Protein AF-A0AAD7ZA66-F1 (afdb_monomer_lite)

Organism: Diploptera punctata (NCBI:txid6984)

Radius of gyration: 29.59 Å; chains: 1; bounding box: 81×44×82 Å

Secondary structure (DSSP, 8-state):
--EEESS-TTTEE-----STHHHHS-----B-SS-S-EEEEEEEEE-BTBSEEEEEEEEES---SEEEEEEEETTSS-EEEEEEEE-TT---SEEEEEE----GGGTT-EEEEEEEEE-TT--EEEEEEEEE-------THHHHHHHHHHHHHHHHHHHHHHHHHHHHHH-PPP-----------PPPPPP-----SS--------SS-HHHHHHHHHHH-SEEEEEE----SS----SSTTHHHHHHHHHHHHHHTT-S-SEEEEEE-TT--GGGS-GGGTTSEEEEPPS--

pLDDT: mean 77.2, std 17.28, range [33.34, 96.5]

Sequence (293 aa):
FLANTNATSADCMILAYRGLECTSKKFVPGFSSHSLGNMRLKTFPYQKLGVHSVFNISMRDIKWTVFRFRFVMLGGNLSFCREYQLSAAYHIDEIFYDCLSTPSDYETSSFTFEYQAENDDHNTQTRKFILKVVLTYYDDTYTKTLLIGVVGCVVLIPLFMIIVFIWKRQCKPPSRMIQGRPLEENKKPPTVLAYLPTILLLSELSSDDPWTWCNNAFARADFVMVISSPPKCCNEEGIFRNMDLVALRFLKEKFSSGSSKPYFFSVLLPYCTKDDIPDEARNLRTFTTDERF

Structure (mmCIF, N/CA/C/O backbone):
data_AF-A0AAD7ZA66-F1
#
_entry.id   AF-A0AAD7ZA66-F1
#
loop_
_atom_site.group_PDB
_atom_site.id
_atom_site.type_symbol
_atom_site.label_atom_id
_atom_site.label_alt_id
_atom_site.label_comp_id
_atom_site.label_asym_id
_atom_site.label_entity_id
_atom_site.label_seq_id
_atom_site.pdbx_PDB_ins_code
_atom_site.Cartn_x
_atom_site.Cartn_y
_atom_site.Cartn_z
_atom_site.occupancy
_atom_site.B_iso_or_equiv
_atom_site.auth_seq_id
_atom_site.auth_comp_id
_atom_site.auth_asym_id
_atom_site.auth_atom_id
_atom_site.pdbx_PDB_model_num
ATOM 1 N N . PHE A 1 1 ? 19.147 -5.414 4.822 1.00 54.03 1 PHE A N 1
ATOM 2 C CA . PHE A 1 1 ? 18.035 -5.903 3.983 1.00 54.03 1 PHE A CA 1
ATOM 3 C C . PHE A 1 1 ? 18.139 -7.411 3.780 1.00 54.03 1 PHE A C 1
ATOM 5 O O . PHE A 1 1 ? 18.886 -7.854 2.911 1.00 54.03 1 PHE A O 1
ATOM 12 N N . LEU A 1 2 ? 17.437 -8.193 4.608 1.00 55.19 2 LEU A N 1
ATOM 13 C CA . LEU A 1 2 ? 17.140 -9.598 4.304 1.00 55.19 2 LEU A CA 1
ATOM 14 C C . LEU A 1 2 ? 16.050 -9.619 3.229 1.00 55.19 2 LEU A C 1
ATOM 16 O O . LEU A 1 2 ? 15.130 -8.803 3.287 1.00 55.19 2 LEU A O 1
ATOM 20 N N . ALA A 1 3 ? 16.189 -10.501 2.247 1.00 65.12 3 ALA A N 1
ATOM 21 C CA . ALA A 1 3 ? 15.267 -10.595 1.130 1.00 65.12 3 ALA A CA 1
ATOM 22 C C . ALA A 1 3 ? 14.866 -12.040 0.886 1.00 65.12 3 ALA A C 1
ATOM 24 O O . ALA A 1 3 ? 15.739 -12.903 0.822 1.00 65.12 3 ALA A O 1
ATOM 25 N N . ASN A 1 4 ? 13.567 -12.259 0.704 1.00 71.19 4 ASN A N 1
ATOM 26 C CA . ASN A 1 4 ? 13.027 -13.529 0.245 1.00 71.19 4 ASN A CA 1
ATOM 27 C C . ASN A 1 4 ? 12.435 -13.347 -1.150 1.00 71.19 4 ASN A C 1
ATOM 29 O O . ASN A 1 4 ? 11.764 -12.350 -1.429 1.00 71.19 4 ASN A O 1
ATOM 33 N N . THR A 1 5 ? 12.694 -14.325 -2.006 1.00 70.69 5 THR A N 1
ATOM 34 C CA . THR A 1 5 ? 12.178 -14.406 -3.371 1.00 70.69 5 THR A CA 1
ATOM 35 C C . THR A 1 5 ? 11.672 -15.811 -3.628 1.00 70.69 5 THR A C 1
ATOM 37 O O . THR A 1 5 ? 12.315 -16.776 -3.223 1.00 70.69 5 THR A O 1
ATOM 40 N N . ASN A 1 6 ? 10.558 -15.936 -4.342 1.00 75.81 6 ASN A N 1
ATOM 41 C CA . ASN A 1 6 ? 9.962 -17.234 -4.690 1.00 75.81 6 ASN A CA 1
ATOM 42 C C . ASN A 1 6 ? 10.548 -17.886 -5.946 1.00 75.81 6 ASN A C 1
ATOM 44 O O . ASN A 1 6 ? 9.917 -18.736 -6.560 1.00 75.81 6 ASN A O 1
ATOM 48 N N . ALA A 1 7 ? 11.727 -17.447 -6.364 1.00 66.19 7 ALA A N 1
ATOM 49 C CA . ALA A 1 7 ? 12.440 -18.033 -7.483 1.00 66.19 7 ALA A CA 1
ATOM 50 C C . ALA A 1 7 ? 13.721 -18.670 -6.952 1.00 66.19 7 ALA A C 1
ATOM 52 O O . ALA A 1 7 ? 14.413 -18.074 -6.117 1.00 66.19 7 ALA A O 1
ATOM 53 N N . THR A 1 8 ? 14.025 -19.884 -7.411 1.00 64.06 8 THR A N 1
ATOM 54 C CA . THR A 1 8 ? 15.302 -20.519 -7.089 1.00 64.06 8 THR A CA 1
ATOM 55 C C . THR A 1 8 ? 16.428 -19.811 -7.843 1.00 64.06 8 THR A C 1
ATOM 57 O O . THR A 1 8 ? 16.201 -19.194 -8.886 1.00 64.06 8 THR A O 1
ATOM 60 N N . SER A 1 9 ? 17.665 -19.920 -7.354 1.00 63.94 9 SER A N 1
ATOM 61 C CA . SER A 1 9 ? 18.831 -19.350 -8.043 1.00 63.94 9 SER A CA 1
ATOM 62 C C . SER A 1 9 ? 19.077 -19.947 -9.435 1.00 63.94 9 SER A C 1
ATOM 64 O O . SER A 1 9 ? 19.821 -19.358 -10.211 1.00 63.94 9 SER A O 1
ATOM 66 N N . ALA A 1 10 ? 18.500 -21.119 -9.730 1.00 60.94 10 ALA A N 1
ATOM 67 C CA . ALA A 1 10 ? 18.594 -21.771 -11.034 1.00 60.94 10 ALA A CA 1
ATOM 68 C C . ALA A 1 10 ? 17.605 -21.183 -12.056 1.00 60.94 10 ALA A C 1
ATOM 70 O O . ALA A 1 10 ? 17.921 -21.132 -13.241 1.00 60.94 10 ALA A O 1
ATOM 71 N N . ASP A 1 11 ? 16.446 -20.706 -11.593 1.00 58.31 11 ASP A N 1
ATOM 72 C CA . ASP A 1 11 ? 15.361 -20.196 -12.444 1.00 58.31 11 ASP A CA 1
ATOM 73 C C . ASP A 1 11 ? 15.447 -18.676 -12.645 1.00 58.31 11 ASP A C 1
ATOM 75 O O . ASP A 1 11 ? 15.102 -18.137 -13.696 1.00 58.31 11 ASP A O 1
ATOM 79 N N . CYS A 1 12 ? 15.934 -17.968 -11.625 1.00 58.00 12 CYS A N 1
ATOM 80 C CA . CYS A 1 12 ? 16.144 -16.530 -11.641 1.00 58.00 12 CYS A CA 1
ATOM 81 C C . CYS A 1 12 ? 17.493 -16.230 -10.997 1.00 58.00 12 CYS A C 1
ATOM 83 O O . CYS A 1 12 ? 17.684 -16.412 -9.788 1.00 58.00 12 CYS A O 1
ATOM 85 N N . MET A 1 13 ? 18.443 -15.740 -11.795 1.00 60.62 13 MET A N 1
ATOM 86 C CA . MET A 1 13 ? 19.691 -15.252 -11.234 1.00 60.62 13 MET A CA 1
ATOM 87 C C . MET A 1 13 ? 19.432 -13.887 -10.611 1.00 60.62 13 MET A C 1
ATOM 89 O O . MET A 1 13 ? 19.454 -12.841 -11.264 1.00 60.62 13 MET A O 1
ATOM 93 N N . ILE A 1 14 ? 19.204 -13.905 -9.300 1.00 63.25 14 ILE A N 1
ATOM 94 C CA . ILE A 1 14 ? 19.293 -12.705 -8.479 1.00 63.25 14 ILE A CA 1
ATOM 95 C C . ILE A 1 14 ? 20.766 -12.348 -8.400 1.00 63.25 14 ILE A C 1
ATOM 97 O O . ILE A 1 14 ? 21.488 -12.747 -7.482 1.00 63.25 14 ILE A O 1
ATOM 101 N N . LEU A 1 15 ? 21.224 -11.586 -9.383 1.00 64.62 15 LEU A N 1
ATOM 102 C CA . LEU A 1 15 ? 22.512 -10.941 -9.297 1.00 64.62 15 LEU A CA 1
ATOM 103 C C . LEU A 1 15 ? 22.366 -9.846 -8.246 1.00 64.62 15 LEU A C 1
ATOM 105 O O . LEU A 1 15 ? 21.924 -8.729 -8.514 1.00 64.62 15 LEU A O 1
ATOM 109 N N . ALA A 1 16 ? 22.716 -10.181 -7.003 1.00 55.34 16 ALA A N 1
ATOM 110 C CA . ALA A 1 16 ? 22.931 -9.187 -5.970 1.00 55.34 16 ALA A CA 1
ATOM 111 C C . ALA A 1 16 ? 24.100 -8.311 -6.431 1.00 55.34 16 ALA A C 1
ATOM 113 O O . ALA A 1 16 ? 25.260 -8.598 -6.137 1.00 55.34 16 ALA A O 1
ATOM 114 N N . TYR A 1 17 ? 23.783 -7.271 -7.200 1.00 60.19 17 TYR A N 1
ATOM 115 C CA . TYR A 1 17 ? 24.755 -6.340 -7.738 1.00 60.19 17 TYR A CA 1
ATOM 116 C C . TYR A 1 17 ? 25.447 -5.676 -6.547 1.00 60.19 17 TYR A C 1
ATOM 118 O O . TYR A 1 17 ? 24.879 -4.816 -5.877 1.00 60.19 17 TYR A O 1
ATOM 126 N N . ARG A 1 18 ? 26.658 -6.138 -6.214 1.00 55.09 18 ARG A N 1
ATOM 127 C CA . ARG A 1 18 ? 27.495 -5.537 -5.162 1.00 55.09 18 ARG A CA 1
ATOM 128 C C . ARG A 1 18 ? 28.176 -4.248 -5.638 1.00 55.09 18 ARG A C 1
ATOM 130 O O . ARG A 1 18 ? 28.898 -3.631 -4.864 1.00 55.09 18 ARG A O 1
ATOM 137 N N . GLY A 1 19 ? 27.961 -3.843 -6.890 1.00 56.53 19 GLY A N 1
ATOM 138 C CA . GLY A 1 19 ? 28.572 -2.660 -7.484 1.00 56.53 19 GLY A CA 1
ATOM 139 C C . GLY A 1 19 ? 27.787 -1.368 -7.238 1.00 56.53 19 GLY A C 1
ATOM 140 O O . GLY A 1 19 ? 26.561 -1.334 -7.341 1.00 56.53 19 GLY A O 1
ATOM 141 N N . LEU A 1 20 ? 28.528 -0.279 -7.016 1.00 66.50 20 LEU A N 1
ATOM 142 C CA . LEU A 1 20 ? 28.072 1.124 -6.994 1.00 66.50 20 LEU A CA 1
ATOM 143 C C . LEU A 1 20 ? 27.351 1.571 -8.284 1.00 66.50 20 LEU A C 1
ATOM 145 O O . LEU A 1 20 ? 26.795 2.667 -8.353 1.00 66.50 20 LEU A O 1
ATOM 149 N N . GLU A 1 21 ? 27.365 0.751 -9.330 1.00 77.81 21 GLU A N 1
ATOM 150 C CA . GLU A 1 21 ? 26.815 1.100 -10.638 1.00 77.81 21 GLU A CA 1
ATOM 151 C C . GLU A 1 21 ? 25.286 1.158 -10.622 1.00 77.81 21 GLU A C 1
ATOM 153 O O . GLU A 1 21 ? 24.713 2.066 -11.208 1.00 77.81 21 GLU A O 1
ATOM 158 N N . CYS A 1 22 ? 24.600 0.269 -9.895 1.00 77.94 22 CYS A N 1
ATOM 159 C CA . CYS A 1 22 ? 23.131 0.270 -9.842 1.00 77.94 22 CYS A CA 1
ATOM 160 C C . CYS A 1 22 ? 22.594 1.553 -9.174 1.00 77.94 22 CYS A C 1
ATOM 162 O O . CYS A 1 22 ? 21.628 2.163 -9.636 1.00 77.94 22 CYS A O 1
ATOM 164 N N . THR A 1 23 ? 23.255 2.012 -8.108 1.00 80.00 23 THR A N 1
ATOM 165 C CA . THR A 1 23 ? 22.887 3.248 -7.404 1.00 80.00 23 THR A CA 1
ATOM 166 C C . THR A 1 23 ? 23.254 4.504 -8.193 1.00 80.00 23 THR A C 1
ATOM 168 O O . THR A 1 23 ? 22.487 5.464 -8.163 1.00 80.00 23 THR A O 1
ATOM 171 N N . SER A 1 24 ? 24.369 4.504 -8.933 1.00 85.75 24 SER A N 1
ATOM 172 C CA . SER A 1 24 ? 24.825 5.668 -9.712 1.00 85.75 24 SER A CA 1
ATOM 173 C C . SER A 1 24 ? 24.214 5.776 -11.115 1.00 85.75 24 SER A C 1
ATOM 175 O O . SER A 1 24 ? 24.111 6.882 -11.654 1.00 85.75 24 SER A O 1
ATOM 177 N N . LYS A 1 25 ? 23.762 4.667 -11.714 1.00 89.12 25 LYS A N 1
ATOM 178 C CA . LYS A 1 25 ? 23.158 4.658 -13.051 1.00 89.12 25 LYS A CA 1
ATOM 179 C C . LYS A 1 25 ? 21.860 5.465 -13.052 1.00 89.12 25 LYS A C 1
ATOM 181 O O . LYS A 1 25 ? 20.986 5.307 -12.196 1.00 89.12 25 LYS A O 1
ATOM 186 N N . LYS A 1 26 ? 21.719 6.358 -14.031 1.00 92.12 26 LYS A N 1
ATOM 187 C CA . LYS A 1 26 ? 20.457 7.063 -14.278 1.00 92.12 26 LYS A CA 1
ATOM 188 C C . LYS A 1 26 ? 19.532 6.125 -15.041 1.00 92.12 26 LYS A C 1
ATOM 190 O O . LYS A 1 26 ? 19.918 5.616 -16.091 1.00 92.12 26 LYS A O 1
ATOM 195 N N . PHE A 1 27 ? 18.329 5.894 -14.521 1.00 92.69 27 PHE A N 1
ATOM 196 C CA . PHE A 1 27 ? 17.315 5.177 -15.283 1.00 92.69 27 PHE A CA 1
ATOM 197 C C . PHE A 1 27 ? 16.812 6.139 -16.351 1.00 92.69 27 PHE A C 1
ATOM 199 O O . PHE A 1 27 ? 16.234 7.186 -16.059 1.00 92.69 27 PHE A O 1
ATOM 206 N N . VAL A 1 28 ? 17.140 5.827 -17.599 1.00 91.56 28 VAL A N 1
ATOM 207 C CA . VAL A 1 28 ? 16.713 6.635 -18.736 1.00 91.56 28 VAL A CA 1
ATOM 208 C C . VAL A 1 28 ? 15.211 6.396 -18.926 1.00 91.56 28 VAL A C 1
ATOM 210 O O . VAL A 1 28 ? 14.773 5.243 -18.827 1.00 91.56 28 VAL A O 1
ATOM 213 N N . PRO A 1 29 ? 14.397 7.442 -19.152 1.00 88.31 29 PRO A N 1
ATOM 214 C CA . PRO A 1 29 ? 12.997 7.271 -19.511 1.00 88.31 29 PRO A CA 1
ATOM 215 C C . PRO A 1 29 ? 12.907 6.452 -20.801 1.00 88.31 29 PRO A C 1
ATOM 217 O O . PRO A 1 29 ? 13.293 6.919 -21.870 1.00 88.31 29 PRO A O 1
ATOM 220 N N . GLY A 1 30 ? 12.453 5.209 -20.676 1.00 81.69 30 GLY A N 1
ATOM 221 C CA . GLY A 1 30 ? 12.173 4.342 -21.810 1.00 81.69 30 GLY A CA 1
ATOM 222 C C . GLY A 1 30 ? 10.749 4.556 -22.305 1.00 81.69 30 GLY A C 1
ATOM 223 O O . GLY A 1 30 ? 9.822 4.646 -21.496 1.00 81.69 30 GLY A O 1
ATOM 224 N N . PHE A 1 31 ? 10.573 4.631 -23.623 1.00 78.19 31 PHE A N 1
ATOM 225 C CA . PHE A 1 31 ? 9.269 4.750 -24.274 1.00 78.19 31 PHE A CA 1
ATOM 226 C C . PHE A 1 31 ? 8.891 3.422 -24.935 1.00 78.19 31 PHE A C 1
ATOM 228 O O . PHE A 1 31 ? 8.824 3.324 -26.156 1.00 78.19 31 PHE A O 1
ATOM 235 N N . SER A 1 32 ? 8.656 2.377 -24.139 1.00 84.19 32 SER A N 1
ATOM 236 C CA . SER A 1 32 ? 7.986 1.182 -24.659 1.00 84.19 32 SER A CA 1
ATOM 237 C C . SER A 1 32 ? 6.494 1.473 -24.844 1.00 84.19 32 SER A C 1
ATOM 239 O O . SER A 1 32 ? 5.815 1.872 -23.894 1.00 84.19 32 SER A O 1
ATOM 241 N N . SER A 1 33 ? 5.968 1.247 -26.050 1.00 84.81 33 SER A N 1
ATOM 242 C CA . SER A 1 33 ? 4.526 1.313 -26.341 1.00 84.81 33 SER A CA 1
ATOM 243 C C . SER A 1 33 ? 3.7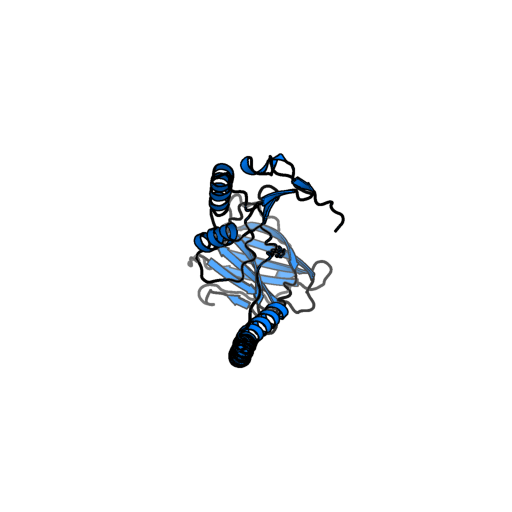33 0.216 -25.622 1.00 84.81 33 SER A C 1
ATOM 245 O O . SER A 1 33 ? 2.531 0.361 -25.396 1.00 84.81 33 SER A O 1
ATOM 247 N N . HIS A 1 34 ? 4.399 -0.876 -25.237 1.00 92.19 34 HIS A N 1
ATOM 248 C CA . HIS A 1 34 ? 3.791 -2.027 -24.583 1.00 92.19 34 HIS A CA 1
ATOM 249 C C . HIS A 1 34 ? 4.265 -2.161 -23.132 1.00 92.19 34 HIS A C 1
ATOM 251 O O . HIS A 1 34 ? 5.429 -1.918 -22.806 1.00 92.19 34 HIS A O 1
ATOM 257 N N . SER A 1 35 ? 3.356 -2.570 -22.241 1.00 93.81 35 SER A N 1
ATOM 258 C CA . SER A 1 35 ? 3.713 -2.881 -20.854 1.00 93.81 35 SER A CA 1
ATOM 259 C C . SER A 1 35 ? 4.644 -4.095 -20.811 1.00 93.81 35 SER A C 1
ATOM 261 O O . SER A 1 35 ? 4.301 -5.135 -21.378 1.00 93.81 35 SER A O 1
ATOM 263 N N . LEU A 1 36 ? 5.788 -3.969 -20.128 1.00 95.38 36 LEU A N 1
ATOM 264 C CA . LEU A 1 36 ? 6.747 -5.065 -19.929 1.00 95.38 36 LEU A CA 1
ATOM 265 C C . LEU A 1 36 ? 6.399 -5.945 -18.718 1.00 95.38 36 LEU A C 1
ATOM 267 O O . LEU A 1 36 ? 7.086 -6.921 -18.435 1.00 95.38 36 LEU A O 1
ATOM 271 N N . GLY A 1 37 ? 5.339 -5.593 -17.997 1.00 94.00 37 GLY A N 1
ATOM 272 C CA . GLY A 1 37 ? 4.830 -6.327 -16.849 1.00 94.00 37 GLY A CA 1
ATOM 273 C C . GLY A 1 37 ? 4.003 -5.427 -15.943 1.00 94.00 37 GLY A C 1
ATOM 274 O O . GLY A 1 37 ? 4.067 -4.196 -16.016 1.00 94.00 37 GLY A O 1
ATOM 275 N N . ASN A 1 38 ? 3.216 -6.051 -15.078 1.00 94.75 38 ASN A N 1
ATOM 276 C CA . ASN A 1 38 ? 2.383 -5.375 -14.100 1.00 94.75 38 ASN A CA 1
ATOM 277 C C . ASN A 1 38 ? 3.052 -5.438 -12.730 1.00 94.75 38 ASN A C 1
ATOM 279 O O . ASN A 1 38 ? 3.135 -6.492 -12.103 1.00 94.75 38 ASN A O 1
ATOM 283 N N . MET A 1 39 ? 3.528 -4.283 -12.270 1.00 94.50 39 MET A N 1
ATOM 284 C CA . MET A 1 39 ? 4.139 -4.132 -10.957 1.00 94.50 39 MET A CA 1
ATOM 285 C C . MET A 1 39 ? 3.095 -3.715 -9.927 1.00 94.50 39 MET A C 1
ATOM 287 O O . MET A 1 39 ? 2.339 -2.765 -10.148 1.00 94.50 39 MET A O 1
ATOM 291 N N . ARG A 1 40 ? 3.109 -4.370 -8.766 1.00 93.94 40 ARG A N 1
ATOM 292 C CA . ARG A 1 40 ? 2.364 -3.948 -7.585 1.00 93.94 40 ARG A CA 1
ATOM 293 C C . ARG A 1 40 ? 3.277 -3.895 -6.367 1.00 93.94 40 ARG A C 1
ATOM 295 O O . ARG A 1 40 ? 3.869 -4.894 -5.967 1.00 93.94 40 ARG A O 1
ATOM 302 N N . LEU A 1 41 ? 3.329 -2.725 -5.745 1.00 91.06 41 LEU A N 1
ATOM 303 C CA . LEU A 1 41 ? 4.024 -2.500 -4.487 1.00 91.06 41 LEU A CA 1
ATOM 304 C C . LEU A 1 41 ? 3.006 -2.475 -3.347 1.00 91.06 41 LEU A C 1
ATOM 306 O O . LEU A 1 41 ? 2.043 -1.711 -3.389 1.00 91.06 41 LEU A O 1
ATOM 310 N N . LYS A 1 42 ? 3.221 -3.314 -2.336 1.00 89.81 42 LYS A N 1
ATOM 311 C CA . LYS A 1 42 ? 2.415 -3.375 -1.115 1.00 89.81 42 LYS A CA 1
ATOM 312 C C . LYS A 1 42 ? 3.287 -3.133 0.107 1.00 89.81 42 LYS A C 1
ATOM 314 O O . LYS A 1 42 ? 4.465 -3.486 0.117 1.00 89.81 42 LYS A O 1
ATOM 319 N N . THR A 1 43 ? 2.678 -2.590 1.150 1.00 84.62 43 THR A N 1
ATOM 320 C CA . THR A 1 43 ? 3.259 -2.486 2.489 1.00 84.62 43 THR A CA 1
ATOM 321 C C . THR A 1 43 ? 2.439 -3.320 3.463 1.00 84.62 43 THR A C 1
ATOM 323 O O . THR A 1 43 ? 1.218 -3.405 3.334 1.00 84.62 43 THR A O 1
ATOM 326 N N . PHE A 1 44 ? 3.097 -3.960 4.423 1.00 83.62 44 PHE A N 1
ATOM 327 C CA . PHE A 1 44 ? 2.425 -4.707 5.486 1.00 83.62 44 PHE A CA 1
ATOM 328 C C . PHE A 1 44 ? 3.280 -4.719 6.759 1.00 83.62 44 PHE A C 1
ATOM 330 O O . PHE A 1 44 ? 4.510 -4.660 6.670 1.00 83.62 44 PHE A O 1
ATOM 337 N N . PRO A 1 45 ? 2.657 -4.784 7.946 1.00 82.19 45 PRO A N 1
ATOM 338 C CA . PRO A 1 45 ? 3.386 -4.958 9.193 1.00 82.19 45 PRO A CA 1
ATOM 339 C C . PRO A 1 45 ? 3.946 -6.383 9.288 1.00 82.19 45 PRO A C 1
ATOM 341 O O . PRO A 1 45 ? 3.251 -7.360 9.011 1.00 82.19 45 PRO A O 1
ATOM 344 N N . TYR A 1 46 ? 5.199 -6.514 9.716 1.00 82.06 46 TYR A N 1
ATOM 345 C CA . TYR A 1 46 ? 5.845 -7.796 9.990 1.00 82.06 46 TYR A CA 1
ATOM 346 C C . TYR A 1 46 ? 6.232 -7.863 11.463 1.00 82.06 46 TYR A C 1
ATOM 348 O O . TYR A 1 46 ? 6.884 -6.946 11.941 1.00 82.06 46 TYR A O 1
ATOM 356 N N . GLN A 1 47 ? 5.828 -8.925 12.174 1.00 79.38 47 GLN A N 1
ATOM 357 C CA . GLN A 1 47 ? 5.871 -8.980 13.646 1.00 79.38 47 GLN A CA 1
ATOM 358 C C . GLN A 1 47 ? 7.009 -9.839 14.226 1.00 79.38 47 GLN A C 1
ATOM 360 O O . GLN A 1 47 ? 7.291 -9.768 15.420 1.00 79.38 47 GLN A O 1
ATOM 365 N N . LYS A 1 48 ? 7.696 -10.655 13.414 1.00 77.06 48 LYS A N 1
ATOM 366 C CA . LYS A 1 48 ? 8.611 -11.701 13.922 1.00 77.06 48 LYS A CA 1
ATOM 367 C C . LYS A 1 48 ? 9.797 -11.156 14.745 1.00 77.06 48 LYS A C 1
ATOM 369 O O . LYS A 1 48 ? 10.387 -11.917 15.503 1.00 77.06 48 LYS A O 1
ATOM 374 N N . LEU A 1 49 ? 10.150 -9.873 14.593 1.00 67.88 49 LEU A N 1
ATOM 375 C CA . LEU A 1 49 ? 11.279 -9.201 15.265 1.00 67.88 49 LEU A CA 1
ATOM 376 C C . LEU A 1 49 ? 10.911 -7.781 15.760 1.00 67.88 49 LEU A C 1
ATOM 378 O O . LEU A 1 49 ? 11.731 -6.864 15.719 1.00 67.88 49 LEU A O 1
ATOM 382 N N . GLY A 1 50 ? 9.662 -7.589 16.193 1.00 75.12 50 GLY A N 1
ATOM 383 C CA . GLY A 1 50 ? 9.062 -6.263 16.406 1.00 75.12 50 GLY A CA 1
ATOM 384 C C . GLY A 1 50 ? 8.207 -5.851 15.210 1.00 75.12 50 GLY A C 1
ATOM 385 O O . GLY A 1 50 ? 8.310 -6.479 14.161 1.00 75.12 50 GLY A O 1
ATOM 386 N N . VAL A 1 51 ? 7.326 -4.859 15.382 1.00 74.56 51 VAL A N 1
ATOM 387 C CA . VAL A 1 51 ? 6.418 -4.385 14.324 1.00 74.56 51 VAL A CA 1
ATOM 388 C C . VAL A 1 51 ? 7.184 -3.437 13.411 1.00 74.56 51 VAL A C 1
ATOM 390 O O . VAL A 1 51 ? 7.353 -2.267 13.732 1.00 74.56 51 VAL A O 1
ATOM 393 N N . HIS A 1 52 ? 7.636 -3.950 12.271 1.00 80.12 52 HIS A N 1
ATOM 394 C CA . HIS A 1 52 ? 8.307 -3.151 11.243 1.00 80.12 52 HIS A CA 1
ATOM 395 C C . HIS A 1 52 ? 7.475 -3.142 9.967 1.00 80.12 52 HIS A C 1
ATOM 397 O O . HIS A 1 52 ? 6.787 -4.117 9.655 1.00 80.12 52 HIS A O 1
ATOM 403 N N . SER A 1 53 ? 7.551 -2.052 9.207 1.00 80.44 53 SER A N 1
ATOM 404 C CA . SER A 1 53 ? 6.949 -2.002 7.873 1.00 80.44 53 SER A CA 1
ATOM 405 C C . SER A 1 53 ? 7.799 -2.805 6.893 1.00 80.44 53 SER A C 1
ATOM 407 O O . SER A 1 53 ? 8.994 -2.571 6.753 1.00 80.44 53 SER A O 1
ATOM 409 N N . VAL A 1 54 ? 7.188 -3.749 6.189 1.00 84.56 54 VAL A N 1
ATOM 410 C CA . VAL A 1 54 ? 7.839 -4.517 5.125 1.00 84.56 54 VAL A CA 1
ATOM 411 C C . VAL A 1 54 ? 7.210 -4.149 3.793 1.00 84.56 54 VAL A C 1
ATOM 413 O O . VAL A 1 54 ? 6.006 -3.903 3.698 1.00 84.56 54 VAL A O 1
ATOM 416 N N . PHE A 1 55 ? 8.041 -4.105 2.755 1.00 86.56 55 PHE A N 1
ATOM 417 C CA . PHE A 1 55 ? 7.594 -3.915 1.382 1.00 86.56 55 PHE A CA 1
ATOM 418 C C . PHE A 1 55 ? 7.560 -5.253 0.654 1.00 86.56 55 PHE A C 1
ATOM 420 O O . PHE A 1 55 ? 8.552 -5.981 0.672 1.00 86.56 55 PHE A O 1
ATOM 427 N N . ASN A 1 56 ? 6.453 -5.524 -0.032 1.00 89.88 56 ASN A N 1
ATOM 428 C CA . ASN A 1 56 ? 6.336 -6.593 -1.015 1.00 89.88 56 ASN A CA 1
ATOM 429 C C . ASN A 1 56 ? 6.238 -5.958 -2.401 1.00 89.88 56 ASN A C 1
ATOM 431 O O . ASN A 1 56 ? 5.309 -5.200 -2.690 1.00 89.88 56 ASN A O 1
ATOM 435 N N . ILE A 1 57 ? 7.213 -6.255 -3.250 1.00 92.31 57 ILE A N 1
ATOM 436 C CA . ILE A 1 57 ? 7.153 -5.945 -4.675 1.00 92.31 57 ILE A CA 1
ATOM 437 C C . ILE A 1 57 ? 6.686 -7.216 -5.367 1.00 92.31 57 ILE A C 1
ATOM 439 O O . ILE A 1 57 ? 7.386 -8.218 -5.306 1.00 92.31 57 ILE A O 1
ATOM 443 N N . SER A 1 58 ? 5.536 -7.167 -6.026 1.00 93.06 58 SER A N 1
ATOM 444 C CA . SER A 1 58 ? 5.006 -8.262 -6.841 1.00 93.06 58 SER A CA 1
ATOM 445 C C . SER A 1 58 ? 4.980 -7.851 -8.309 1.00 93.06 58 SER A C 1
ATOM 447 O O . SER A 1 58 ? 4.654 -6.709 -8.639 1.00 93.06 58 SER A O 1
ATOM 449 N N . MET A 1 59 ? 5.365 -8.772 -9.183 1.00 93.25 59 MET A N 1
ATOM 450 C CA . MET A 1 59 ? 5.416 -8.590 -10.632 1.00 93.25 59 MET A CA 1
ATOM 451 C C . MET A 1 59 ? 4.604 -9.685 -11.290 1.00 93.25 59 MET A C 1
ATOM 453 O O . MET A 1 59 ? 4.837 -10.846 -10.983 1.00 93.25 59 MET A O 1
ATOM 457 N N . ARG A 1 60 ? 3.700 -9.317 -12.194 1.00 94.62 60 ARG A N 1
ATOM 458 C CA . ARG A 1 60 ? 2.879 -10.238 -12.989 1.00 94.62 60 ARG A CA 1
ATOM 459 C C . ARG A 1 60 ? 3.011 -9.935 -14.470 1.00 94.62 60 ARG A C 1
ATOM 461 O O . ARG A 1 60 ? 3.460 -8.845 -14.832 1.00 94.62 60 ARG A O 1
ATOM 468 N N . ASP A 1 61 ? 2.583 -10.873 -15.309 1.00 93.81 61 ASP A N 1
ATOM 469 C CA . ASP A 1 61 ? 2.585 -10.729 -16.771 1.00 93.81 61 ASP A CA 1
ATOM 470 C C . ASP A 1 61 ? 3.978 -10.336 -17.300 1.00 93.81 61 ASP A C 1
ATOM 472 O O . ASP A 1 61 ? 4.121 -9.397 -18.088 1.00 93.81 61 ASP A O 1
ATOM 476 N N . ILE A 1 62 ? 5.019 -10.997 -16.783 1.00 93.19 62 ILE A N 1
ATOM 477 C CA . ILE A 1 62 ? 6.422 -10.623 -16.984 1.00 93.19 62 ILE A CA 1
ATOM 478 C C . ILE A 1 62 ? 6.820 -10.826 -18.450 1.00 93.19 62 ILE A C 1
ATOM 480 O O . ILE A 1 62 ? 6.744 -11.930 -18.983 1.00 93.19 62 ILE A O 1
ATOM 484 N N . LYS A 1 63 ? 7.267 -9.744 -19.095 1.00 94.62 63 LYS A N 1
ATOM 485 C CA . LYS A 1 63 ? 7.801 -9.727 -20.472 1.00 94.62 63 LYS A CA 1
ATOM 486 C C . LYS A 1 63 ? 9.200 -9.114 -20.553 1.00 94.62 63 LYS A C 1
ATOM 488 O O . LYS A 1 63 ? 9.716 -8.887 -21.644 1.00 94.62 63 LYS A O 1
ATOM 493 N N . TRP A 1 64 ? 9.776 -8.765 -19.408 1.00 94.44 64 TRP A N 1
ATOM 494 C CA . TRP A 1 64 ? 11.136 -8.259 -19.293 1.00 94.44 64 TRP A CA 1
ATOM 495 C C . TRP A 1 64 ? 12.107 -9.413 -19.046 1.00 94.44 64 TRP A C 1
ATOM 497 O O . TRP A 1 64 ? 11.754 -10.401 -18.407 1.00 94.44 64 TRP A O 1
ATOM 507 N N . THR A 1 65 ? 13.342 -9.255 -19.509 1.00 93.56 65 THR A N 1
ATOM 508 C CA . THR A 1 65 ? 14.469 -10.142 -19.200 1.00 93.56 65 THR A CA 1
ATOM 509 C C . THR A 1 65 ? 15.436 -9.513 -18.209 1.00 93.56 65 THR A C 1
ATOM 511 O O . THR A 1 65 ? 16.111 -10.232 -17.477 1.00 93.56 65 THR A O 1
ATOM 514 N N . VAL A 1 66 ? 15.420 -8.184 -18.057 1.00 93.50 66 VAL A N 1
ATOM 515 C CA . VAL A 1 66 ? 16.123 -7.504 -16.965 1.00 93.50 66 VAL A CA 1
ATOM 516 C C . VAL A 1 66 ? 15.185 -6.594 -16.182 1.00 93.50 66 VAL A C 1
ATOM 518 O O . VAL A 1 66 ? 14.488 -5.756 -16.751 1.00 93.50 66 VAL A O 1
ATOM 521 N N . PHE A 1 67 ? 15.197 -6.720 -14.854 1.00 93.75 67 PHE A N 1
ATOM 522 C CA . PHE A 1 67 ? 14.447 -5.854 -13.947 1.00 93.75 67 PHE A CA 1
ATOM 523 C C . PHE A 1 67 ? 15.365 -5.235 -12.901 1.00 93.75 67 PHE A C 1
ATOM 525 O O . PHE A 1 67 ? 15.949 -5.924 -12.069 1.00 93.75 67 PHE A O 1
ATOM 532 N N . ARG A 1 68 ? 15.473 -3.910 -12.919 1.00 93.75 68 ARG A N 1
ATOM 533 C CA . ARG A 1 68 ? 16.271 -3.120 -11.982 1.00 93.75 68 ARG A CA 1
ATOM 534 C C . ARG A 1 68 ? 15.341 -2.284 -11.136 1.00 93.75 68 ARG A C 1
ATOM 536 O O . ARG A 1 68 ? 14.436 -1.647 -11.665 1.00 93.75 68 ARG A O 1
ATOM 543 N N . PHE A 1 69 ? 15.584 -2.221 -9.838 1.00 93.81 69 PHE A N 1
ATOM 544 C CA . PHE A 1 69 ? 14.853 -1.303 -8.977 1.00 93.81 69 PHE A CA 1
ATOM 545 C C . PHE A 1 69 ? 15.744 -0.721 -7.897 1.00 93.81 69 PHE A C 1
ATOM 547 O O . PHE A 1 69 ? 16.729 -1.332 -7.476 1.00 93.81 69 PHE A O 1
ATOM 554 N N . ARG A 1 70 ? 15.369 0.467 -7.428 1.00 92.62 70 ARG A N 1
ATOM 555 C CA . ARG A 1 70 ? 16.017 1.120 -6.303 1.00 92.62 70 ARG A CA 1
ATOM 556 C C . ARG A 1 70 ? 15.043 1.848 -5.398 1.00 92.62 70 ARG A C 1
ATOM 558 O O . ARG A 1 70 ? 14.044 2.400 -5.851 1.00 92.62 70 ARG A O 1
ATOM 565 N N . PHE A 1 71 ? 15.399 1.886 -4.123 1.00 91.56 71 PHE A N 1
ATOM 566 C CA . PHE A 1 71 ? 14.819 2.771 -3.126 1.00 91.56 71 PHE A CA 1
ATOM 567 C C . PHE A 1 71 ? 15.844 3.845 -2.776 1.00 91.56 71 PHE A C 1
ATOM 569 O O . PHE A 1 71 ? 17.002 3.529 -2.508 1.00 91.56 71 PHE A O 1
ATOM 576 N N . VAL A 1 72 ? 15.423 5.105 -2.768 1.00 91.88 72 VAL A N 1
ATOM 577 C CA . VAL A 1 72 ? 16.247 6.249 -2.363 1.00 91.88 72 VAL A CA 1
ATOM 578 C C . VAL A 1 72 ? 15.474 7.045 -1.326 1.00 91.88 72 VAL A C 1
ATOM 580 O O . VAL A 1 72 ? 14.364 7.497 -1.597 1.00 91.88 72 VAL A O 1
ATOM 583 N N . MET A 1 73 ? 16.036 7.206 -0.133 1.00 91.56 73 MET A N 1
ATOM 584 C CA . MET A 1 73 ? 15.425 8.015 0.919 1.00 91.56 73 MET A CA 1
ATOM 585 C C . MET A 1 73 ? 15.441 9.496 0.518 1.00 91.56 73 MET A C 1
ATOM 587 O O . MET A 1 73 ? 16.478 10.032 0.129 1.00 91.56 73 MET A O 1
ATOM 591 N N . LEU A 1 74 ? 14.297 10.175 0.602 1.00 92.88 74 LEU A N 1
ATOM 592 C CA . LEU A 1 74 ? 14.206 11.605 0.319 1.00 92.88 74 LEU A CA 1
ATOM 593 C C . LEU A 1 74 ? 14.902 12.394 1.433 1.00 92.88 74 LEU A C 1
ATOM 595 O O . LEU A 1 74 ? 14.523 12.294 2.595 1.00 92.88 74 LEU A O 1
ATOM 599 N N . GLY A 1 75 ? 15.926 13.168 1.065 1.00 91.06 75 GLY A N 1
ATOM 600 C CA . GLY A 1 75 ? 16.738 13.945 2.008 1.00 91.06 75 GLY A CA 1
ATOM 601 C C . GLY A 1 75 ? 17.786 13.135 2.782 1.00 91.06 75 GLY A C 1
ATOM 602 O O . GLY A 1 75 ? 18.471 13.705 3.625 1.00 91.06 75 GLY A O 1
ATOM 603 N N . GLY A 1 76 ? 17.933 11.835 2.503 1.00 85.62 76 GLY A N 1
ATOM 604 C CA . GLY A 1 76 ? 18.915 10.962 3.151 1.00 85.62 76 GLY A CA 1
ATOM 605 C C . GLY A 1 76 ? 19.962 10.406 2.183 1.00 85.62 76 GLY A C 1
ATOM 606 O O . GLY A 1 76 ? 19.815 10.480 0.967 1.00 85.62 76 GLY A O 1
ATOM 607 N N . ASN A 1 77 ? 21.006 9.783 2.737 1.00 85.88 77 ASN A N 1
ATOM 608 C CA . ASN A 1 77 ? 22.057 9.102 1.961 1.00 85.88 77 ASN A CA 1
ATOM 609 C C . ASN A 1 77 ? 21.761 7.609 1.736 1.00 85.88 77 ASN A C 1
ATOM 611 O O . ASN A 1 77 ? 22.550 6.899 1.109 1.00 85.88 77 ASN A O 1
ATOM 615 N N . LEU A 1 78 ? 20.641 7.110 2.267 1.00 85.31 78 LEU A N 1
ATOM 616 C CA . LEU A 1 78 ? 20.269 5.711 2.131 1.00 85.31 78 LEU A CA 1
ATOM 617 C C . LEU A 1 78 ? 19.743 5.452 0.718 1.00 85.31 78 LEU A C 1
ATOM 619 O O . LEU A 1 78 ? 18.687 5.951 0.322 1.00 85.31 78 LEU A O 1
ATOM 623 N N . SER A 1 79 ? 20.469 4.617 -0.019 1.00 88.38 79 SER A N 1
ATOM 624 C CA . SER A 1 79 ? 20.008 4.060 -1.283 1.00 88.38 79 SER A CA 1
ATOM 625 C C . SER A 1 79 ? 20.199 2.550 -1.297 1.00 88.38 79 SER A C 1
ATOM 627 O O . SER A 1 79 ? 21.165 2.011 -0.758 1.00 88.38 79 SER A O 1
ATOM 629 N N . PHE A 1 80 ? 19.245 1.861 -1.902 1.00 86.62 80 PHE A N 1
ATOM 630 C CA . PHE A 1 80 ? 19.251 0.419 -2.061 1.00 86.62 80 PHE A CA 1
ATOM 631 C C . PHE A 1 80 ? 18.899 0.098 -3.503 1.00 86.62 80 PHE A C 1
ATOM 633 O O . PHE A 1 80 ? 17.944 0.666 -4.017 1.00 86.62 80 PHE A O 1
ATOM 640 N N . CYS A 1 81 ? 19.649 -0.789 -4.153 1.00 89.06 81 CYS A N 1
ATOM 641 C CA . CYS A 1 81 ? 19.448 -1.125 -5.559 1.00 89.06 81 CYS A CA 1
ATOM 642 C C . CYS A 1 81 ? 19.643 -2.623 -5.793 1.00 89.06 81 CYS A C 1
ATOM 644 O O . CYS A 1 81 ? 20.486 -3.257 -5.150 1.00 89.06 81 CYS A O 1
ATOM 646 N N . ARG A 1 82 ? 18.846 -3.189 -6.696 1.00 88.75 82 ARG A N 1
ATOM 647 C CA . ARG A 1 82 ? 18.866 -4.607 -7.062 1.00 88.75 82 ARG A CA 1
ATOM 648 C C . ARG A 1 82 ? 18.567 -4.768 -8.545 1.00 88.75 82 ARG A C 1
ATOM 650 O O . ARG A 1 82 ? 17.824 -3.977 -9.123 1.00 88.75 82 ARG A O 1
ATOM 657 N N . GLU A 1 83 ? 19.125 -5.825 -9.118 1.00 90.62 83 GLU A N 1
ATOM 658 C CA . GLU A 1 83 ? 18.907 -6.240 -10.497 1.00 90.62 83 GLU A CA 1
ATOM 659 C C . GLU A 1 83 ? 18.527 -7.724 -10.521 1.00 90.62 83 GLU A C 1
ATOM 661 O O . GLU A 1 83 ? 19.097 -8.534 -9.789 1.00 90.62 83 GLU A O 1
ATOM 666 N N . TYR A 1 84 ? 17.559 -8.061 -11.362 1.00 89.00 84 TYR A N 1
ATOM 667 C CA . TYR A 1 84 ? 17.194 -9.423 -11.712 1.00 89.00 84 TYR A CA 1
ATOM 668 C C . TYR A 1 84 ? 17.432 -9.626 -13.189 1.00 89.00 84 TYR A C 1
ATOM 670 O O . TYR A 1 84 ? 17.038 -8.781 -13.995 1.00 89.00 84 TYR A O 1
ATOM 678 N N . GLN A 1 85 ? 18.018 -10.767 -13.521 1.00 90.81 85 GLN A N 1
ATOM 679 C CA . GLN A 1 85 ? 18.122 -11.236 -14.890 1.00 90.81 85 GLN A CA 1
ATOM 680 C C . GLN A 1 85 ? 17.329 -12.533 -15.000 1.00 90.81 85 GLN A C 1
ATOM 682 O O . GLN A 1 85 ? 17.614 -13.514 -14.307 1.00 90.81 85 GLN A O 1
ATOM 687 N N . LEU A 1 86 ? 16.295 -12.497 -15.832 1.00 89.69 86 LEU A N 1
ATOM 688 C CA . LEU A 1 86 ? 15.448 -13.632 -16.139 1.00 89.69 86 LEU A CA 1
ATOM 689 C C . LEU A 1 86 ? 15.930 -14.261 -17.446 1.00 89.69 86 LEU A C 1
ATOM 691 O O . LEU A 1 86 ? 16.123 -13.569 -18.444 1.00 89.69 86 LEU A O 1
ATOM 695 N N . SER A 1 87 ? 16.130 -15.576 -17.436 1.00 85.38 87 SER A N 1
ATOM 696 C CA . SER A 1 87 ? 16.451 -16.317 -18.654 1.00 85.38 87 SER A CA 1
ATOM 697 C C . SER A 1 87 ? 15.234 -16.354 -19.578 1.00 85.38 87 SER A C 1
ATOM 699 O O . SER A 1 87 ? 14.141 -16.699 -19.133 1.00 85.38 87 SER A O 1
ATOM 701 N N . ALA A 1 88 ? 15.429 -16.091 -20.873 1.00 80.56 88 ALA A N 1
ATOM 702 C CA . ALA A 1 88 ? 14.371 -16.179 -21.886 1.00 80.56 88 ALA A CA 1
ATOM 703 C C . ALA A 1 88 ? 13.728 -17.580 -21.981 1.00 80.56 88 ALA A C 1
ATOM 705 O O . ALA A 1 88 ? 12.616 -17.729 -22.480 1.00 80.56 88 ALA A O 1
ATOM 706 N N . ALA A 1 89 ? 14.411 -18.617 -21.484 1.00 81.25 89 ALA A N 1
ATOM 707 C CA . ALA A 1 89 ? 13.897 -19.983 -21.452 1.00 81.25 89 ALA A CA 1
ATOM 708 C C . ALA A 1 89 ? 12.844 -20.229 -20.353 1.00 81.25 89 ALA A C 1
ATOM 710 O O . ALA A 1 89 ? 12.277 -21.320 -20.305 1.00 81.25 89 ALA A O 1
ATOM 711 N N . TYR A 1 90 ? 12.604 -19.266 -19.456 1.00 79.31 90 TYR A N 1
ATOM 712 C CA . TYR A 1 90 ? 11.786 -19.476 -18.267 1.00 79.31 90 TYR A CA 1
ATOM 713 C C . TYR A 1 90 ? 10.568 -18.552 -18.230 1.00 79.31 90 TYR A C 1
ATOM 715 O O . TYR A 1 90 ? 10.671 -17.342 -18.423 1.00 79.31 90 TYR A O 1
ATOM 723 N N . HIS A 1 91 ? 9.405 -19.132 -17.934 1.00 81.56 91 HIS A N 1
ATOM 724 C CA . HIS A 1 91 ? 8.161 -18.395 -17.744 1.00 81.56 91 HIS A CA 1
ATOM 725 C C . HIS A 1 91 ? 7.833 -18.333 -16.252 1.00 81.56 91 HIS A C 1
ATOM 727 O O . HIS A 1 91 ? 7.624 -19.370 -15.625 1.00 81.56 91 HIS A O 1
ATOM 733 N N . ILE A 1 92 ? 7.815 -17.127 -15.679 1.00 81.31 92 ILE A N 1
ATOM 734 C CA . ILE A 1 92 ? 7.385 -16.902 -14.295 1.00 81.31 92 ILE A CA 1
ATOM 735 C C . ILE A 1 92 ? 6.108 -16.074 -14.319 1.00 81.31 92 ILE A C 1
ATOM 737 O O . ILE A 1 92 ? 6.131 -14.918 -14.741 1.00 81.31 92 ILE A O 1
ATOM 741 N N . ASP A 1 93 ? 5.015 -16.653 -13.824 1.00 83.25 93 ASP A N 1
ATOM 742 C CA . ASP A 1 93 ? 3.725 -15.961 -13.728 1.00 83.25 93 ASP A CA 1
ATOM 743 C C . ASP A 1 93 ? 3.797 -14.786 -12.746 1.00 83.25 93 ASP A C 1
ATOM 745 O O . ASP A 1 93 ? 3.279 -13.696 -13.010 1.00 83.25 93 ASP A O 1
ATOM 749 N N . GLU A 1 94 ? 4.451 -15.011 -11.600 1.00 85.50 94 GLU A N 1
ATOM 750 C CA . GLU A 1 94 ? 4.585 -14.023 -10.537 1.00 85.50 94 GLU A CA 1
ATOM 751 C C . GLU A 1 94 ? 5.927 -14.124 -9.798 1.00 85.50 94 GLU A C 1
ATOM 753 O O . GLU A 1 94 ? 6.294 -15.175 -9.272 1.00 85.50 94 GLU A O 1
ATOM 758 N N . ILE A 1 95 ? 6.645 -13.001 -9.705 1.00 85.19 95 ILE A N 1
ATOM 759 C CA . ILE A 1 95 ? 7.822 -12.856 -8.835 1.00 85.19 95 ILE A CA 1
ATOM 760 C C . ILE A 1 95 ? 7.451 -11.924 -7.694 1.00 85.19 95 ILE A C 1
ATOM 762 O O . ILE A 1 95 ? 6.926 -10.834 -7.933 1.00 85.19 95 ILE A O 1
ATOM 766 N N . PHE A 1 96 ? 7.787 -12.319 -6.464 1.00 84.25 96 PHE A N 1
ATOM 767 C CA . PHE A 1 96 ? 7.739 -11.415 -5.325 1.00 84.25 96 PHE A CA 1
ATOM 768 C C . PHE A 1 96 ? 9.108 -11.194 -4.686 1.00 84.25 96 PHE A C 1
ATOM 770 O O . PHE A 1 96 ? 9.954 -12.089 -4.646 1.00 84.25 96 PHE A O 1
ATOM 777 N N . TYR A 1 97 ? 9.297 -9.980 -4.178 1.00 83.50 97 TYR A N 1
ATOM 778 C CA . TYR A 1 97 ? 10.443 -9.561 -3.388 1.00 83.50 97 TYR A CA 1
ATOM 779 C C . TYR A 1 97 ? 9.965 -8.949 -2.077 1.00 83.50 97 TYR A C 1
ATOM 781 O O . TYR A 1 97 ? 9.355 -7.875 -2.075 1.00 83.50 97 TYR A O 1
ATOM 789 N N . ASP A 1 98 ? 10.288 -9.622 -0.974 1.00 81.12 98 ASP A N 1
ATOM 790 C CA . ASP A 1 98 ? 10.005 -9.134 0.373 1.00 81.12 98 ASP A CA 1
ATOM 791 C C . ASP A 1 98 ? 11.239 -8.463 0.968 1.00 81.12 98 ASP A C 1
ATOM 793 O O . ASP A 1 98 ? 12.273 -9.096 1.188 1.00 81.12 98 ASP A O 1
ATOM 797 N N . CYS A 1 99 ? 11.124 -7.172 1.264 1.00 78.25 99 CYS A N 1
ATOM 798 C CA . CYS A 1 99 ? 12.179 -6.389 1.891 1.00 78.25 99 CYS A CA 1
ATOM 799 C C . CYS A 1 99 ? 12.006 -6.398 3.417 1.00 78.25 99 CYS A C 1
ATOM 801 O O . CYS A 1 99 ? 11.436 -5.473 3.992 1.00 78.25 99 CYS A O 1
ATOM 803 N N . LEU A 1 100 ? 12.490 -7.451 4.085 1.00 65.44 100 LEU A N 1
ATOM 804 C CA . LEU A 1 100 ? 12.203 -7.749 5.501 1.00 65.44 100 LEU A CA 1
ATOM 805 C C . LEU A 1 100 ? 12.890 -6.824 6.525 1.00 65.44 100 LEU A C 1
ATOM 807 O O . LEU A 1 100 ? 12.925 -7.136 7.712 1.00 65.44 100 LEU A O 1
ATOM 811 N N . SER A 1 101 ? 13.509 -5.722 6.103 1.00 59.41 101 SER A N 1
ATOM 812 C CA . SER A 1 101 ? 14.276 -4.873 7.018 1.00 59.41 101 SER A CA 1
ATOM 813 C C . SER A 1 101 ? 14.292 -3.431 6.540 1.00 59.41 101 SER A C 1
ATOM 815 O O . SER A 1 101 ? 15.229 -3.016 5.868 1.00 59.41 101 SER A O 1
ATOM 817 N N . THR A 1 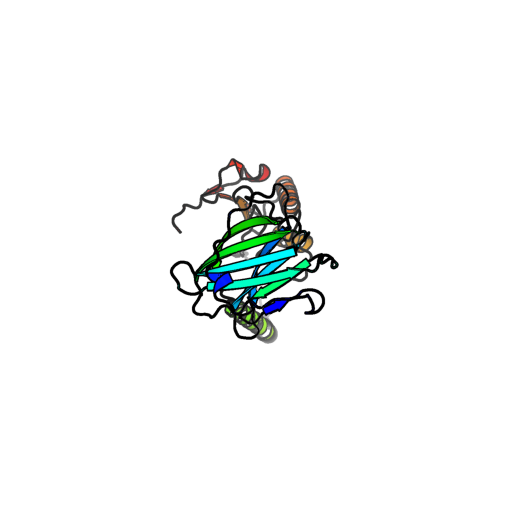102 ? 13.283 -2.651 6.917 1.00 62.78 102 THR A N 1
ATOM 818 C CA . THR A 1 102 ? 13.510 -1.229 7.184 1.00 62.78 102 THR A CA 1
ATOM 819 C C . THR A 1 102 ? 13.920 -1.108 8.648 1.00 62.78 102 THR A C 1
ATOM 821 O O . THR A 1 102 ? 13.131 -1.491 9.509 1.00 62.78 102 THR A O 1
ATOM 824 N N . PRO A 1 103 ? 15.135 -0.637 8.961 1.00 65.06 103 PRO A N 1
ATOM 825 C CA . PRO A 1 103 ? 15.452 -0.145 10.296 1.00 65.06 103 PRO A CA 1
ATOM 826 C C . PRO A 1 103 ? 14.330 0.755 10.832 1.00 65.06 103 PRO A C 1
ATOM 828 O O . PRO A 1 103 ? 13.783 1.559 10.072 1.00 65.06 103 PRO A O 1
ATOM 831 N N . SER A 1 104 ? 14.013 0.625 12.122 1.00 66.88 104 SER A N 1
ATOM 832 C CA . SER A 1 104 ? 13.060 1.488 12.845 1.00 66.88 104 SER A CA 1
ATOM 833 C C . SER A 1 104 ? 13.370 2.975 12.658 1.00 66.88 104 SER A C 1
ATOM 835 O O . SER A 1 104 ? 12.484 3.818 12.628 1.00 66.88 104 SER A O 1
ATOM 837 N N . ASP A 1 105 ? 14.637 3.305 12.424 1.00 70.62 105 ASP A N 1
ATOM 838 C CA . ASP A 1 105 ? 15.108 4.681 12.263 1.00 70.62 105 ASP A CA 1
ATOM 839 C C . ASP A 1 105 ? 14.575 5.372 10.992 1.00 70.62 105 ASP A C 1
ATOM 841 O O . ASP A 1 105 ? 14.786 6.568 10.799 1.00 70.62 105 ASP A O 1
ATOM 845 N N . TYR A 1 106 ? 13.894 4.638 10.105 1.00 77.62 106 TYR A N 1
ATOM 846 C CA . TYR A 1 106 ? 13.302 5.181 8.879 1.00 77.62 106 TYR A CA 1
ATOM 847 C C . TYR A 1 106 ? 11.786 5.351 8.944 1.00 77.62 106 TYR A C 1
ATOM 849 O O . TYR A 1 106 ? 11.138 5.637 7.931 1.00 77.62 106 TYR A O 1
ATOM 857 N N . GLU A 1 107 ? 11.207 5.201 10.126 1.00 76.50 107 GLU A N 1
ATOM 858 C CA . GLU A 1 107 ? 9.812 5.523 10.376 1.00 76.50 107 GLU A CA 1
ATOM 859 C C . GLU A 1 107 ? 9.508 6.968 9.952 1.00 76.50 107 GLU A C 1
ATOM 861 O O . GLU A 1 107 ? 10.333 7.869 10.103 1.00 76.50 107 GLU A O 1
ATOM 866 N N . THR A 1 108 ? 8.339 7.196 9.342 1.00 84.44 108 THR A N 1
ATOM 867 C CA . THR A 1 108 ? 7.890 8.486 8.765 1.00 84.44 108 THR A CA 1
ATOM 868 C C . THR A 1 108 ? 8.675 9.004 7.557 1.00 84.44 108 THR A C 1
ATOM 870 O O . THR A 1 108 ? 8.248 9.969 6.909 1.00 84.44 108 THR A O 1
ATOM 873 N N . SER A 1 109 ? 9.778 8.345 7.201 1.00 89.06 109 SER A N 1
ATOM 874 C CA . SER A 1 109 ? 10.614 8.761 6.084 1.00 89.06 109 SER A CA 1
ATOM 875 C C . SER A 1 109 ? 9.919 8.513 4.753 1.00 89.06 109 SER A C 1
ATOM 877 O O . SER A 1 109 ? 9.147 7.564 4.571 1.00 89.06 109 SER A O 1
ATOM 879 N N . SER A 1 110 ? 10.191 9.400 3.801 1.00 92.62 110 SER A N 1
ATOM 880 C CA . SER A 1 110 ? 9.691 9.260 2.439 1.00 92.62 110 SER A CA 1
ATOM 881 C C . SER A 1 110 ? 10.781 8.680 1.548 1.00 92.62 110 SER A C 1
ATOM 883 O O . SER A 1 110 ? 11.948 9.047 1.650 1.00 92.62 110 SER A O 1
ATOM 885 N N . PHE A 1 111 ? 10.399 7.770 0.666 1.00 92.31 111 PHE A N 1
ATOM 886 C CA . PHE A 1 111 ? 11.281 7.070 -0.250 1.00 92.31 111 PHE A CA 1
ATOM 887 C C . PHE A 1 111 ? 10.818 7.296 -1.678 1.00 92.31 111 PHE A C 1
ATOM 889 O O . PHE A 1 111 ? 9.632 7.254 -1.990 1.00 92.31 111 PHE A O 1
ATOM 896 N N . THR A 1 112 ? 11.777 7.484 -2.566 1.00 94.31 112 THR A N 1
ATOM 897 C CA . THR A 1 112 ? 11.572 7.298 -3.993 1.00 94.31 112 THR A CA 1
ATOM 898 C C . THR A 1 112 ? 11.810 5.833 -4.313 1.00 94.31 112 THR A C 1
ATOM 900 O O . 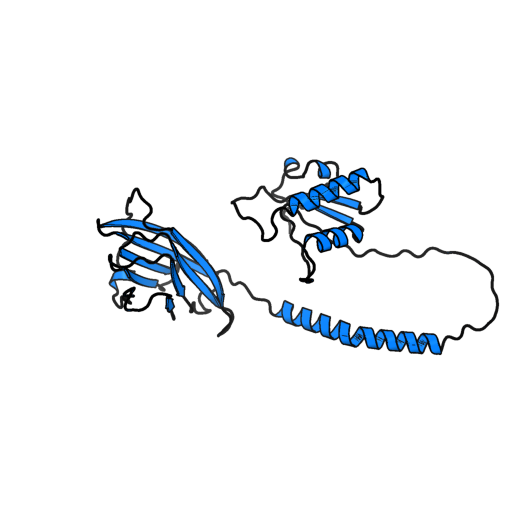THR A 1 112 ? 12.911 5.332 -4.094 1.00 94.31 112 THR A O 1
ATOM 903 N N . PHE A 1 113 ? 10.801 5.162 -4.854 1.00 94.31 113 PHE A N 1
ATOM 904 C CA . PHE A 1 113 ? 10.964 3.867 -5.494 1.00 94.31 113 PHE A CA 1
ATOM 905 C C . PHE A 1 113 ? 11.003 4.060 -7.003 1.00 94.31 113 PHE A C 1
ATOM 907 O O . PHE A 1 113 ? 10.101 4.655 -7.587 1.00 94.31 113 PHE A O 1
ATOM 914 N N . GLU A 1 114 ? 12.043 3.559 -7.645 1.00 95.50 114 GLU A N 1
ATOM 915 C CA . GLU A 1 114 ? 12.216 3.662 -9.086 1.00 95.50 114 GLU A CA 1
ATOM 916 C C . GLU A 1 114 ? 12.554 2.291 -9.650 1.00 95.50 114 GLU A C 1
ATOM 918 O O . GLU A 1 114 ? 13.342 1.558 -9.052 1.00 95.50 114 GLU A O 1
ATOM 923 N N . TYR A 1 115 ? 11.977 1.943 -10.796 1.00 95.56 115 TYR A N 1
ATOM 924 C CA . TYR A 1 115 ? 12.306 0.708 -11.492 1.00 95.56 115 TYR A CA 1
ATOM 925 C C . TYR A 1 115 ? 12.510 0.926 -12.986 1.00 95.56 115 TYR A C 1
ATOM 927 O O . TYR A 1 115 ? 11.909 1.826 -13.573 1.00 95.56 115 TYR A O 1
ATOM 935 N N . GLN A 1 116 ? 13.334 0.068 -13.581 1.00 96.00 116 GLN A N 1
ATOM 936 C CA . GLN A 1 116 ? 13.553 -0.060 -15.013 1.00 96.00 116 GLN A CA 1
ATOM 937 C C . GLN A 1 116 ? 13.436 -1.538 -15.397 1.00 96.00 116 GLN A C 1
ATOM 939 O O . GLN A 1 116 ? 14.180 -2.376 -14.891 1.00 96.00 116 GLN A O 1
ATOM 944 N N . ALA A 1 117 ? 12.503 -1.842 -16.290 1.00 95.88 117 ALA A N 1
ATOM 945 C CA . ALA A 1 117 ? 12.364 -3.142 -16.931 1.00 95.88 117 ALA A CA 1
ATOM 946 C C . ALA A 1 117 ? 12.896 -3.057 -18.369 1.00 95.88 117 ALA A C 1
ATOM 948 O O . ALA A 1 117 ? 12.717 -2.026 -19.018 1.00 95.88 117 ALA A O 1
ATOM 949 N N . GLU A 1 118 ? 13.540 -4.112 -18.854 1.00 95.44 118 GLU A N 1
ATOM 950 C CA . GLU A 1 118 ? 14.132 -4.218 -20.192 1.00 95.44 118 GLU A CA 1
ATOM 951 C C . GLU A 1 118 ? 13.819 -5.604 -20.768 1.00 95.44 118 GLU A C 1
ATOM 953 O O . GLU A 1 118 ? 13.917 -6.591 -20.040 1.00 95.44 118 GLU A O 1
ATOM 958 N N . ASN A 1 119 ? 13.391 -5.683 -22.030 1.00 94.88 119 ASN A N 1
ATOM 959 C CA . ASN A 1 119 ? 13.170 -6.951 -22.737 1.00 94.88 119 ASN A CA 1
ATOM 960 C C . ASN A 1 119 ? 14.347 -7.293 -23.671 1.00 94.88 119 ASN A C 1
ATOM 962 O O . ASN A 1 119 ? 15.302 -6.526 -23.778 1.00 94.88 119 ASN A O 1
ATOM 966 N N . ASP A 1 120 ? 14.247 -8.414 -24.388 1.00 93.62 120 ASP A N 1
ATOM 967 C CA . ASP A 1 120 ? 15.295 -8.877 -25.312 1.00 93.62 120 ASP A CA 1
ATOM 968 C C . ASP A 1 120 ? 15.547 -7.937 -26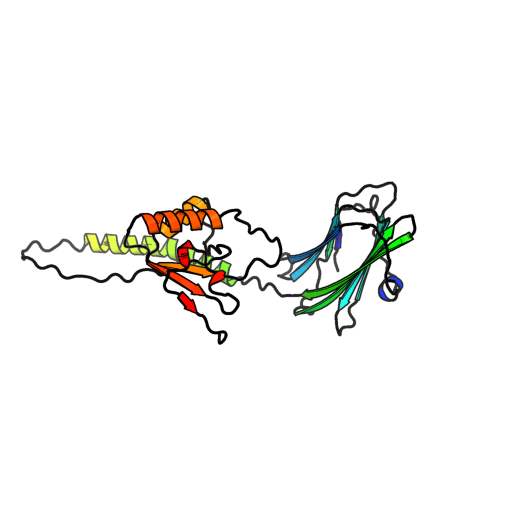.500 1.00 93.62 120 ASP A C 1
ATOM 970 O O . ASP A 1 120 ? 16.650 -7.904 -27.037 1.00 93.62 120 ASP A O 1
ATOM 974 N N . ASP A 1 121 ? 14.560 -7.118 -26.873 1.00 94.69 121 ASP A N 1
ATOM 975 C CA . ASP A 1 121 ? 14.698 -6.098 -27.921 1.00 94.69 121 ASP A CA 1
ATOM 976 C C . ASP A 1 121 ? 15.307 -4.783 -27.397 1.00 94.69 121 ASP A C 1
ATOM 978 O O . ASP A 1 121 ? 15.295 -3.769 -28.096 1.00 94.69 121 ASP A O 1
ATOM 982 N N . HIS A 1 122 ? 15.778 -4.757 -26.144 1.00 93.94 122 HIS A N 1
ATOM 983 C CA . HIS A 1 122 ? 16.229 -3.557 -25.430 1.00 93.94 122 HIS A CA 1
ATOM 984 C C . HIS A 1 122 ? 15.160 -2.459 -25.286 1.00 93.94 122 HIS A C 1
ATOM 986 O O . HIS A 1 122 ? 15.473 -1.301 -24.982 1.00 93.94 122 HIS A O 1
ATOM 992 N N . ASN A 1 123 ? 13.877 -2.800 -25.441 1.00 94.94 123 ASN A N 1
ATOM 993 C CA . ASN A 1 123 ? 12.798 -1.891 -25.084 1.00 94.94 123 ASN A CA 1
ATOM 994 C C . ASN A 1 123 ? 12.798 -1.722 -23.571 1.00 94.94 123 ASN A C 1
ATOM 996 O O . ASN A 1 123 ? 12.765 -2.698 -22.821 1.00 94.94 123 ASN A O 1
ATOM 1000 N N . THR A 1 124 ? 12.809 -0.470 -23.119 1.00 95.94 124 THR A N 1
ATOM 1001 C CA . THR A 1 124 ? 12.859 -0.146 -21.695 1.00 95.94 124 THR A CA 1
ATOM 1002 C C . THR A 1 124 ? 11.558 0.489 -21.220 1.00 95.94 124 THR A C 1
ATOM 1004 O O . THR A 1 124 ? 10.920 1.277 -21.920 1.00 95.94 124 THR A O 1
ATOM 1007 N N . GLN A 1 125 ? 11.169 0.160 -19.992 1.00 95.69 125 GLN A N 1
ATOM 1008 C CA . GLN A 1 125 ? 10.070 0.796 -19.277 1.00 95.69 125 GLN A CA 1
ATOM 1009 C C . GLN A 1 125 ? 10.570 1.257 -17.914 1.00 95.69 125 GLN A C 1
ATOM 1011 O O . GLN A 1 125 ? 10.969 0.439 -17.086 1.00 95.69 125 GLN A O 1
ATOM 1016 N N . THR A 1 126 ? 10.493 2.561 -17.665 1.00 95.56 126 THR A N 1
ATOM 1017 C CA . THR A 1 126 ? 10.936 3.167 -16.406 1.00 95.56 126 THR A CA 1
ATOM 1018 C C . THR A 1 126 ? 9.745 3.779 -15.684 1.00 95.56 126 THR A C 1
ATOM 1020 O O . THR A 1 126 ? 8.953 4.495 -16.297 1.00 95.56 126 THR A O 1
ATOM 1023 N N . ARG A 1 127 ? 9.607 3.529 -14.378 1.00 95.31 127 ARG A N 1
ATOM 1024 C CA . ARG A 1 127 ? 8.618 4.222 -13.537 1.00 95.31 127 ARG A CA 1
ATOM 1025 C C . ARG A 1 127 ? 9.218 4.648 -12.210 1.00 95.31 127 ARG A C 1
ATOM 1027 O O . ARG A 1 127 ? 10.109 3.995 -11.674 1.00 95.31 127 ARG A O 1
ATOM 1034 N N . LYS A 1 128 ? 8.669 5.733 -11.670 1.00 94.88 128 LYS A N 1
ATOM 1035 C CA . LYS A 1 128 ? 9.087 6.349 -10.415 1.00 94.88 128 LYS A CA 1
ATOM 1036 C C . LYS A 1 128 ? 7.867 6.620 -9.543 1.00 94.88 128 LYS A C 1
ATOM 1038 O O . LYS A 1 128 ? 6.876 7.163 -10.018 1.00 94.88 128 LYS A O 1
ATOM 1043 N N . PHE A 1 129 ? 7.971 6.268 -8.273 1.00 94.25 129 PHE A N 1
ATOM 1044 C CA . PHE A 1 129 ? 6.943 6.427 -7.256 1.00 94.25 129 PHE A CA 1
ATOM 1045 C C . PHE A 1 129 ? 7.554 7.103 -6.036 1.00 94.25 129 PHE A C 1
ATOM 1047 O O . PHE A 1 129 ? 8.728 6.898 -5.724 1.00 94.25 129 PHE A O 1
ATOM 1054 N N . ILE A 1 130 ? 6.749 7.893 -5.336 1.00 93.62 130 ILE A N 1
ATOM 1055 C CA . ILE A 1 130 ? 7.102 8.445 -4.031 1.00 93.62 130 ILE A CA 1
ATOM 1056 C C . ILE A 1 130 ? 6.205 7.768 -3.006 1.00 93.62 130 ILE A C 1
ATOM 1058 O O . ILE A 1 130 ? 4.993 7.687 -3.182 1.00 93.62 130 ILE A O 1
ATOM 1062 N N . LEU A 1 131 ? 6.824 7.251 -1.958 1.00 91.12 131 LEU A N 1
ATOM 1063 C CA . LEU A 1 131 ? 6.192 6.452 -0.925 1.00 91.12 131 LEU A CA 1
ATOM 1064 C C . LEU A 1 131 ? 6.522 7.087 0.413 1.00 91.12 131 LEU A C 1
ATOM 1066 O O . LEU A 1 131 ? 7.663 7.483 0.637 1.00 91.12 131 LEU A O 1
ATOM 1070 N N . LYS A 1 132 ? 5.555 7.145 1.318 1.00 89.62 132 LYS A N 1
ATOM 1071 C CA . LYS A 1 132 ? 5.796 7.536 2.705 1.00 89.62 132 LYS A CA 1
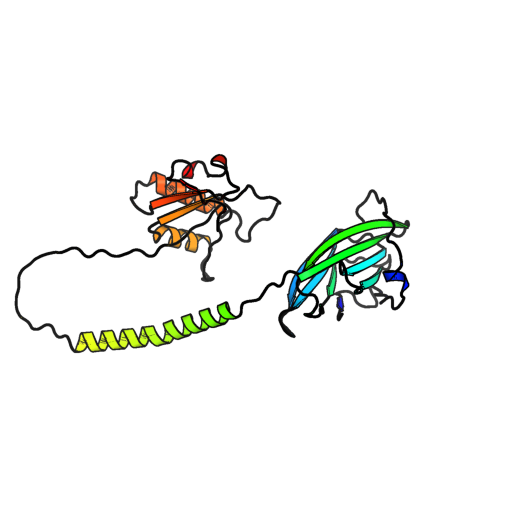ATOM 1072 C C . LYS A 1 132 ? 5.585 6.316 3.583 1.00 89.62 132 LYS A C 1
ATOM 1074 O O . LYS A 1 132 ? 4.522 5.701 3.518 1.00 89.62 132 LYS A O 1
ATOM 1079 N N . VAL A 1 133 ? 6.592 5.953 4.374 1.00 84.31 133 VAL A N 1
ATOM 1080 C CA . VAL A 1 133 ? 6.461 4.845 5.323 1.00 84.31 133 VAL A CA 1
ATOM 1081 C C . VAL A 1 133 ? 5.622 5.334 6.488 1.00 84.31 133 VAL A C 1
ATOM 1083 O O . VAL A 1 133 ? 6.079 6.124 7.315 1.00 84.31 133 VAL A O 1
ATOM 1086 N N . VAL A 1 134 ? 4.366 4.902 6.512 1.00 81.00 134 VAL A N 1
ATOM 1087 C CA . VAL A 1 134 ? 3.467 5.150 7.633 1.00 81.00 134 VAL A CA 1
ATOM 1088 C C . VAL A 1 134 ? 3.639 4.006 8.615 1.00 81.00 134 VAL A C 1
ATOM 1090 O O . VAL A 1 134 ? 3.476 2.842 8.254 1.00 81.00 134 VAL A O 1
ATOM 1093 N N . LEU A 1 135 ? 3.952 4.348 9.860 1.00 71.94 135 LEU A N 1
ATOM 1094 C CA . LEU A 1 135 ? 3.838 3.410 10.960 1.00 71.94 135 LEU A CA 1
ATOM 1095 C C . LEU A 1 135 ? 2.377 3.016 11.109 1.00 71.94 135 LEU A C 1
ATOM 1097 O O . LEU A 1 135 ? 1.553 3.797 11.583 1.00 71.94 135 LEU A O 1
ATOM 1101 N N . THR A 1 136 ? 2.061 1.781 10.756 1.00 65.12 136 THR A N 1
ATOM 1102 C CA . THR A 1 136 ? 0.913 1.126 11.361 1.00 65.12 136 THR A CA 1
ATOM 1103 C C . THR A 1 136 ? 1.333 0.768 12.779 1.00 65.12 136 THR A C 1
ATOM 1105 O O . THR A 1 136 ? 1.936 -0.284 12.999 1.00 65.12 136 THR A O 1
ATOM 1108 N N . TYR A 1 137 ? 1.087 1.674 13.729 1.00 66.12 137 TYR A N 1
ATOM 1109 C CA . TYR A 1 137 ? 1.172 1.335 15.143 1.00 66.12 137 TYR A CA 1
ATOM 1110 C C . TYR A 1 137 ? 0.134 0.242 15.383 1.00 66.12 137 TYR A C 1
ATOM 1112 O O . TYR A 1 137 ? -1.070 0.495 15.359 1.00 66.12 137 TYR A O 1
ATOM 1120 N N . TYR A 1 138 ? 0.602 -0.999 15.501 1.00 62.50 138 TYR A N 1
ATOM 1121 C CA . TYR A 1 138 ? -0.256 -2.087 15.927 1.00 62.50 138 TYR A CA 1
ATOM 1122 C C . TYR A 1 138 ? -0.473 -1.878 17.417 1.00 62.50 138 TYR A C 1
ATOM 1124 O O . TYR A 1 138 ? 0.376 -2.231 18.237 1.00 62.50 138 TYR A O 1
ATOM 1132 N N . ASP A 1 139 ? -1.559 -1.188 17.740 1.00 62.97 139 ASP A N 1
ATOM 1133 C CA . ASP A 1 139 ? -1.881 -0.845 19.106 1.00 62.97 139 ASP A CA 1
ATOM 1134 C C . ASP A 1 139 ? -2.274 -2.120 19.862 1.00 62.97 139 ASP A C 1
ATOM 1136 O O . ASP A 1 139 ? -3.417 -2.578 19.833 1.00 62.97 139 ASP A O 1
ATOM 1140 N N . ASP A 1 140 ? -1.290 -2.721 20.533 1.00 65.25 140 ASP A N 1
ATOM 1141 C CA . ASP A 1 140 ? -1.463 -3.883 21.409 1.00 65.25 140 ASP A CA 1
ATOM 1142 C C . ASP A 1 140 ? -2.426 -3.586 22.579 1.00 65.25 140 ASP A C 1
ATOM 1144 O O . ASP A 1 140 ? -2.828 -4.487 23.323 1.00 65.25 140 ASP A O 1
ATOM 1148 N N . THR A 1 141 ? -2.856 -2.328 22.753 1.00 69.62 141 THR A N 1
ATOM 1149 C CA . THR A 1 141 ? -3.962 -2.025 23.661 1.00 69.62 141 THR A CA 1
ATOM 1150 C C . THR A 1 141 ? -5.269 -2.669 23.223 1.00 69.62 141 THR A C 1
ATOM 1152 O O . THR A 1 141 ? -6.042 -3.016 24.111 1.00 69.62 141 THR A O 1
ATOM 1155 N N . TYR A 1 142 ? -5.524 -2.940 21.937 1.00 71.75 142 TYR A N 1
ATOM 1156 C CA . TYR A 1 142 ? -6.756 -3.634 21.536 1.00 71.75 142 TYR A CA 1
ATOM 1157 C C . TYR A 1 142 ? -6.773 -5.079 22.033 1.00 71.75 142 TYR A C 1
ATOM 1159 O O . TYR A 1 142 ? -7.763 -5.520 22.617 1.00 71.75 142 TYR A O 1
ATOM 1167 N N . THR A 1 143 ? -5.659 -5.800 21.900 1.00 73.94 143 THR A N 1
ATOM 1168 C CA . THR A 1 143 ? -5.513 -7.168 22.416 1.00 73.94 143 THR A CA 1
ATOM 1169 C C . THR A 1 143 ? -5.619 -7.208 23.937 1.00 73.94 143 THR A C 1
ATOM 1171 O O . THR A 1 143 ? -6.302 -8.074 24.486 1.00 73.94 143 THR A O 1
ATOM 1174 N N . LYS A 1 144 ? -5.015 -6.240 24.638 1.00 76.88 144 LYS A N 1
ATOM 1175 C CA . LYS A 1 144 ? -5.118 -6.136 26.104 1.00 76.88 144 LYS A CA 1
ATOM 1176 C C . LYS A 1 144 ? -6.520 -5.754 26.566 1.00 76.88 144 LYS A C 1
ATOM 1178 O O . LYS A 1 144 ? -7.016 -6.342 27.520 1.00 76.88 144 LYS A O 1
ATOM 1183 N N . THR A 1 145 ? -7.176 -4.822 25.884 1.00 81.12 145 THR A N 1
ATOM 1184 C CA . THR A 1 145 ? -8.544 -4.392 26.209 1.00 81.12 145 THR A CA 1
ATOM 1185 C C . THR A 1 145 ? -9.534 -5.528 25.993 1.00 81.12 145 THR A C 1
ATOM 1187 O O . THR A 1 145 ? -10.383 -5.764 26.849 1.00 81.12 145 THR A O 1
ATOM 1190 N N . LEU A 1 146 ? -9.376 -6.295 24.911 1.00 82.56 146 LEU A N 1
ATOM 1191 C CA . LEU A 1 146 ? -10.218 -7.455 24.633 1.00 82.56 146 LEU A CA 1
ATOM 1192 C C . LEU A 1 146 ? -9.993 -8.569 25.663 1.00 82.56 146 LEU A C 1
ATOM 1194 O O . LEU A 1 146 ? -10.958 -9.132 26.173 1.00 82.56 146 LEU A O 1
ATOM 1198 N N . LEU A 1 147 ? -8.742 -8.834 26.056 1.00 86.56 147 LEU A N 1
ATOM 1199 C CA . LEU A 1 147 ? -8.442 -9.795 27.120 1.00 86.56 147 LEU A CA 1
ATOM 1200 C C . LEU A 1 147 ? -9.046 -9.362 28.467 1.00 86.56 147 LEU A C 1
ATOM 1202 O O . LEU A 1 147 ? -9.657 -10.178 29.154 1.00 86.56 147 LEU A O 1
ATOM 1206 N N . ILE A 1 148 ? -8.923 -8.081 28.832 1.00 89.44 148 ILE A N 1
ATOM 1207 C CA . ILE A 1 148 ? -9.524 -7.520 30.053 1.00 89.44 148 ILE A CA 1
ATOM 1208 C C . ILE A 1 148 ? -11.053 -7.627 29.999 1.00 89.44 148 ILE A C 1
ATOM 1210 O O . ILE A 1 148 ? -11.666 -8.011 30.994 1.00 89.44 148 ILE A O 1
ATOM 1214 N N . GLY A 1 149 ? -11.665 -7.351 28.844 1.00 90.12 149 GLY A N 1
ATOM 1215 C CA . GLY A 1 149 ? -13.103 -7.505 28.629 1.00 90.12 149 GLY A CA 1
ATOM 1216 C C . GLY A 1 149 ? -13.567 -8.949 28.811 1.00 90.12 149 GLY A C 1
ATOM 1217 O O . GLY A 1 149 ? -14.494 -9.205 29.576 1.00 90.12 149 GLY A O 1
ATOM 1218 N N . VAL A 1 150 ? -12.877 -9.912 28.191 1.00 91.50 150 VAL A N 1
ATOM 1219 C CA . VAL A 1 150 ? -13.206 -11.343 28.302 1.00 91.50 150 VAL A CA 1
ATOM 1220 C C . VAL A 1 150 ? -13.028 -11.844 29.735 1.00 91.50 150 VAL A C 1
ATOM 1222 O O . VAL A 1 150 ? -13.934 -12.477 30.273 1.00 91.50 150 VAL A O 1
ATOM 1225 N N . VAL A 1 151 ? -11.903 -11.537 30.388 1.00 92.06 151 VAL A N 1
ATOM 1226 C CA . VAL A 1 151 ? -11.662 -11.937 31.786 1.00 92.06 151 VAL A CA 1
ATOM 1227 C C . VAL A 1 151 ? -12.688 -11.285 32.715 1.00 92.06 151 VAL A C 1
ATOM 1229 O O . VAL A 1 151 ? -13.245 -11.955 33.584 1.00 92.06 151 VAL A O 1
ATOM 1232 N N . GLY A 1 152 ? -13.004 -10.008 32.492 1.00 92.38 152 GLY A N 1
ATOM 1233 C CA . GLY A 1 152 ? -14.048 -9.291 33.212 1.00 92.38 152 GLY A CA 1
ATOM 1234 C C . GLY A 1 152 ? -15.407 -9.969 33.066 1.00 92.38 152 GLY A C 1
ATOM 1235 O O . GLY A 1 152 ? -16.027 -10.302 34.070 1.00 92.38 152 GLY A O 1
ATOM 1236 N N . CYS A 1 153 ? -15.859 -10.250 31.845 1.00 94.06 153 CYS A N 1
ATOM 1237 C CA . CYS A 1 153 ? -17.148 -10.896 31.605 1.00 94.06 153 CYS A CA 1
ATOM 1238 C C . CYS A 1 153 ? -17.209 -12.321 32.173 1.00 94.06 153 CYS A C 1
ATOM 1240 O O . CYS A 1 153 ? -18.183 -12.669 32.838 1.00 94.06 153 CYS A O 1
ATOM 1242 N N . VAL A 1 154 ? -16.174 -13.137 31.964 1.00 95.56 154 VAL A N 1
ATOM 1243 C CA . VAL A 1 154 ? -16.167 -14.545 32.393 1.00 95.56 154 VAL A CA 1
ATOM 1244 C C . VAL A 1 154 ? -16.075 -14.682 33.914 1.00 95.56 154 VAL A C 1
ATOM 1246 O O . VAL A 1 154 ? -16.633 -15.626 34.460 1.00 95.56 154 VAL A O 1
ATOM 1249 N N . VAL A 1 155 ? -15.426 -13.749 34.619 1.00 94.94 155 VAL A N 1
ATOM 1250 C CA . VAL A 1 155 ? -15.278 -13.817 36.085 1.00 94.94 155 VAL A CA 1
ATOM 1251 C C . VAL A 1 155 ? -16.362 -13.020 36.817 1.00 94.94 155 VAL A C 1
ATOM 1253 O O . VAL A 1 155 ? -16.937 -13.516 37.789 1.00 94.94 155 VAL A O 1
ATOM 1256 N N . LEU A 1 156 ? -16.688 -11.805 36.362 1.00 94.50 156 LEU A N 1
ATOM 1257 C CA . LEU A 1 156 ? -17.634 -10.928 37.062 1.00 94.50 156 LEU A CA 1
ATOM 1258 C C . LEU A 1 156 ? -19.086 -11.362 36.873 1.00 94.50 156 LEU A C 1
ATOM 1260 O O . LEU A 1 156 ? -19.857 -11.250 37.822 1.00 94.50 156 LEU A O 1
ATOM 1264 N N . ILE A 1 157 ? -19.478 -11.878 35.701 1.00 95.19 157 ILE A N 1
ATOM 1265 C CA . ILE A 1 157 ? -20.874 -12.286 35.468 1.00 95.19 157 ILE A CA 1
ATOM 1266 C C . ILE A 1 157 ? -21.269 -13.456 36.387 1.00 95.19 157 ILE A C 1
ATOM 1268 O O . ILE A 1 157 ? -22.305 -13.346 37.046 1.00 95.19 157 ILE A O 1
ATOM 1272 N N . PRO A 1 158 ? -20.477 -14.538 36.535 1.00 95.50 158 PRO A N 1
ATOM 1273 C CA . PRO A 1 158 ? -20.799 -15.601 37.487 1.00 95.50 158 PRO A CA 1
ATOM 1274 C C . PRO A 1 158 ? -20.818 -15.119 38.938 1.00 95.50 158 PRO A C 1
ATOM 1276 O O . PRO A 1 158 ? -21.729 -15.478 39.680 1.00 95.50 158 PRO A O 1
ATOM 1279 N N . LEU A 1 159 ? -19.866 -14.267 39.338 1.00 96.19 159 LEU A N 1
ATOM 1280 C CA . LEU A 1 159 ? -19.853 -13.662 40.674 1.00 96.19 159 LEU A CA 1
ATOM 1281 C C . LEU A 1 159 ? -21.125 -12.853 40.937 1.00 96.19 159 LEU A C 1
ATOM 1283 O O . LEU A 1 159 ? -21.768 -13.024 41.971 1.00 96.19 159 LEU A O 1
ATOM 1287 N N . PHE A 1 160 ? -21.530 -12.023 39.978 1.00 95.44 160 PHE A N 1
ATOM 1288 C CA . PHE A 1 160 ? -22.755 -11.240 40.062 1.00 95.44 160 PHE A CA 1
ATOM 1289 C C . PHE A 1 160 ? -23.997 -12.137 40.140 1.00 95.44 160 PHE A C 1
ATOM 1291 O O . PHE A 1 160 ? -24.871 -11.914 40.976 1.00 95.44 160 PHE A O 1
ATOM 1298 N N . MET A 1 161 ? -24.051 -13.207 39.343 1.00 95.56 161 MET A N 1
ATOM 1299 C CA . MET A 1 161 ? -25.136 -14.192 39.389 1.00 95.56 161 MET A CA 1
ATOM 1300 C C . MET A 1 161 ? -25.205 -14.911 40.744 1.00 95.56 161 MET A C 1
ATOM 1302 O O . MET A 1 161 ? -26.302 -15.101 41.270 1.00 95.56 161 MET A O 1
ATOM 1306 N N . ILE A 1 162 ? -24.062 -15.253 41.351 1.00 96.50 162 ILE A N 1
ATOM 1307 C CA . ILE A 1 162 ? -23.996 -15.832 42.703 1.00 96.50 162 ILE A CA 1
ATOM 1308 C C . ILE A 1 162 ? -24.514 -14.832 43.742 1.00 96.50 162 ILE A C 1
ATOM 1310 O O . ILE A 1 162 ? -25.325 -15.205 44.589 1.00 96.50 162 ILE A O 1
ATOM 1314 N N . ILE A 1 163 ? -24.108 -13.561 43.661 1.00 95.94 163 ILE A N 1
ATOM 1315 C CA . ILE A 1 163 ? -24.583 -12.506 44.568 1.00 95.94 163 ILE A CA 1
ATOM 1316 C C . ILE A 1 163 ? -26.104 -12.353 44.456 1.00 95.94 163 ILE A C 1
ATOM 1318 O O . ILE A 1 163 ? -26.793 -12.412 45.472 1.00 95.94 163 ILE A O 1
ATOM 1322 N N . VAL A 1 164 ? -26.650 -12.244 43.240 1.00 94.88 164 VAL A N 1
ATOM 1323 C CA . VAL A 1 164 ? -28.103 -12.163 43.003 1.00 94.88 164 VAL A CA 1
ATOM 1324 C C . VAL A 1 164 ? -28.824 -13.403 43.533 1.00 94.88 164 VAL A C 1
ATOM 1326 O O . VAL A 1 164 ? -29.910 -13.295 44.105 1.00 94.88 164 VAL A O 1
ATOM 1329 N N . PHE A 1 165 ? -28.226 -14.585 43.381 1.00 94.31 165 PHE A N 1
ATOM 1330 C CA . PHE A 1 165 ? -28.788 -15.832 43.886 1.00 94.31 165 PHE A CA 1
ATOM 1331 C C . PHE A 1 165 ? -28.830 -15.875 45.422 1.00 94.31 165 PHE A C 1
ATOM 1333 O O . PHE A 1 165 ? -29.851 -16.263 45.996 1.00 94.31 165 PHE A O 1
ATOM 1340 N N . ILE A 1 166 ? -27.766 -15.425 46.099 1.00 93.75 166 ILE A N 1
ATOM 1341 C CA . ILE A 1 166 ? -27.728 -15.284 47.564 1.00 93.75 166 ILE A CA 1
ATOM 1342 C C . ILE A 1 166 ? -28.768 -14.255 48.021 1.00 93.75 166 ILE A C 1
ATOM 1344 O O . ILE A 1 166 ? -29.532 -14.527 48.950 1.00 93.75 166 ILE A O 1
ATOM 1348 N N . TRP A 1 167 ? -28.860 -13.115 47.333 1.00 90.88 167 TRP A N 1
ATOM 1349 C CA . TRP A 1 167 ? -29.809 -12.052 47.661 1.00 90.88 167 TRP A CA 1
ATOM 1350 C C . TRP A 1 167 ? -31.260 -12.527 47.533 1.00 90.88 167 TRP A C 1
ATOM 1352 O O . TRP A 1 167 ? -32.052 -12.365 48.460 1.00 90.88 167 TRP A O 1
ATOM 1362 N N . LYS A 1 168 ? -31.594 -13.247 46.453 1.00 87.88 168 LYS A N 1
ATOM 1363 C CA . LYS A 1 168 ? -32.914 -13.878 46.286 1.00 87.88 168 LYS A CA 1
ATOM 1364 C C . LYS A 1 168 ? -33.242 -14.896 47.378 1.00 87.88 168 LYS A C 1
ATOM 1366 O O . LYS A 1 168 ? -34.408 -15.038 47.731 1.00 87.88 168 LYS A O 1
ATOM 1371 N N . ARG A 1 169 ? -32.249 -15.614 47.914 1.00 87.69 169 ARG A N 1
ATOM 1372 C CA . ARG A 1 169 ? -32.477 -16.572 49.009 1.00 87.69 169 ARG A CA 1
ATOM 1373 C C . ARG A 1 169 ? -32.737 -15.892 50.351 1.00 87.69 169 ARG A C 1
ATOM 1375 O O . ARG A 1 169 ? -33.485 -16.445 51.155 1.00 87.69 169 ARG A O 1
ATOM 1382 N N . GLN A 1 170 ? -32.139 -14.728 50.596 1.00 86.50 170 GLN A N 1
ATOM 1383 C CA . GLN A 1 170 ? -32.310 -13.992 51.852 1.00 86.50 170 GLN A CA 1
ATOM 1384 C C . GLN A 1 170 ? -33.549 -13.088 51.845 1.00 86.50 170 GLN A C 1
ATOM 1386 O O . GLN A 1 170 ? -34.197 -12.929 52.877 1.00 86.50 170 GLN A O 1
ATOM 1391 N N . CYS A 1 171 ? -33.955 -12.574 50.684 1.00 68.69 171 CYS A N 1
ATOM 1392 C CA . CYS A 1 171 ? -35.198 -11.827 50.522 1.00 68.69 171 CYS A CA 1
ATOM 1393 C C . CYS A 1 171 ? -36.398 -12.773 50.353 1.00 68.69 171 CYS A C 1
ATOM 1395 O O . CYS A 1 171 ? -37.008 -12.843 49.287 1.00 68.69 171 CYS A O 1
ATOM 1397 N N . LYS A 1 172 ? -36.787 -13.487 51.416 1.00 64.31 172 LYS A N 1
ATOM 1398 C CA . LYS A 1 172 ? -38.184 -13.934 51.514 1.00 64.31 172 LYS A CA 1
ATOM 1399 C C . LYS A 1 172 ? -39.032 -12.680 51.738 1.00 64.31 172 LYS A C 1
ATOM 1401 O O . LYS A 1 172 ? -38.771 -11.976 52.715 1.00 64.31 172 LYS A O 1
ATOM 1406 N N . PRO A 1 173 ? -40.004 -12.359 50.866 1.00 50.00 173 PRO A N 1
ATOM 1407 C CA . PRO A 1 173 ? -40.832 -11.188 51.084 1.00 50.00 173 PRO A CA 1
ATOM 1408 C C . PRO A 1 173 ? -41.569 -11.357 52.420 1.00 50.00 173 PRO A C 1
ATOM 1410 O O . PRO A 1 173 ? -42.162 -12.419 52.654 1.00 50.00 173 PRO A O 1
ATOM 1413 N N . PRO A 1 174 ? -41.542 -10.353 53.313 1.00 54.50 174 PRO A N 1
ATOM 1414 C CA . PRO A 1 174 ? -42.444 -10.345 54.447 1.00 54.50 174 PRO A CA 1
ATOM 1415 C C . PRO A 1 174 ? -43.867 -10.376 53.888 1.00 54.50 174 PRO A C 1
ATOM 1417 O O . PRO A 1 174 ? -44.285 -9.494 53.142 1.00 54.50 174 PRO A O 1
ATOM 1420 N N . SER A 1 175 ? -44.600 -11.443 54.196 1.00 48.12 175 SER A N 1
ATOM 1421 C CA . SER A 1 175 ? -46.006 -11.565 53.824 1.00 48.12 175 SER A CA 1
ATOM 1422 C C . SER A 1 175 ? -46.805 -10.532 54.605 1.00 48.12 175 SER A C 1
ATOM 1424 O O . SER A 1 175 ? -47.205 -10.808 55.732 1.00 48.12 175 SER A O 1
ATOM 1426 N N . ARG A 1 176 ? -47.015 -9.341 54.036 1.00 45.44 176 ARG A N 1
ATOM 1427 C CA . ARG A 1 176 ? -48.108 -8.433 54.407 1.00 45.44 176 ARG A CA 1
ATOM 1428 C C . ARG A 1 176 ? -48.301 -7.331 53.363 1.00 45.44 176 ARG A C 1
ATOM 1430 O O . ARG A 1 176 ? -47.363 -6.622 53.032 1.00 45.44 176 ARG A O 1
ATOM 1437 N N . MET A 1 177 ? -49.549 -7.274 52.886 1.00 45.28 177 MET A N 1
ATOM 1438 C CA . MET A 1 177 ? -50.333 -6.147 52.355 1.00 45.28 177 MET A CA 1
ATOM 1439 C C . MET A 1 177 ? -49.577 -4.883 51.911 1.00 45.28 177 MET A C 1
ATOM 1441 O O . MET A 1 177 ? -48.909 -4.259 52.724 1.00 45.28 177 MET A O 1
ATOM 1445 N N . ILE A 1 178 ? -49.858 -4.406 50.691 1.00 39.47 178 ILE A N 1
ATOM 1446 C CA . ILE A 1 178 ? -50.597 -3.147 50.441 1.00 39.47 178 ILE A CA 1
ATOM 1447 C C . ILE A 1 178 ? -50.719 -2.885 48.923 1.00 39.47 178 ILE A C 1
ATOM 1449 O O . ILE A 1 178 ? -49.746 -2.839 48.179 1.00 39.47 178 ILE A O 1
ATOM 1453 N N . GLN A 1 179 ? -51.979 -2.742 48.513 1.00 43.28 179 GLN A N 1
ATOM 1454 C CA . GLN A 1 179 ? -52.564 -1.823 47.531 1.00 43.28 179 GLN A CA 1
ATOM 1455 C C . GLN A 1 179 ? -51.627 -0.853 46.759 1.00 43.28 179 GLN A C 1
ATOM 1457 O O . GLN A 1 179 ? -51.109 0.110 47.310 1.00 43.28 179 GLN A O 1
ATOM 1462 N N . GLY A 1 180 ? -51.553 -1.066 45.440 1.00 42.81 180 GLY A N 1
ATOM 1463 C CA . GLY A 1 180 ? -51.588 -0.088 44.335 1.00 42.81 180 GLY A CA 1
ATOM 1464 C C . GLY A 1 180 ? -50.871 1.273 44.405 1.00 42.81 180 GLY A C 1
ATOM 1465 O O . GLY A 1 180 ? -51.351 2.202 45.047 1.00 42.81 180 GLY A O 1
ATOM 1466 N N . ARG A 1 181 ? -49.898 1.462 43.500 1.00 33.34 181 ARG A N 1
ATOM 1467 C CA . ARG A 1 181 ? -49.907 2.516 42.455 1.00 33.34 181 ARG A CA 1
ATOM 1468 C C . ARG A 1 181 ? -48.769 2.297 41.441 1.00 33.34 181 ARG A C 1
ATOM 1470 O O . ARG A 1 181 ? -47.723 1.796 41.842 1.00 33.34 181 ARG A O 1
ATOM 1477 N N . PRO A 1 182 ? -48.940 2.675 40.160 1.00 44.41 182 PRO A N 1
ATOM 1478 C CA . PRO A 1 182 ? -47.880 2.616 39.163 1.00 44.41 182 PRO A CA 1
ATOM 1479 C C . PRO A 1 182 ? -47.105 3.939 39.143 1.00 44.41 182 PRO A C 1
ATOM 1481 O O . PRO A 1 182 ? -47.712 5.009 39.197 1.00 44.41 182 PRO A O 1
ATOM 1484 N N . LEU A 1 183 ? -45.780 3.877 39.022 1.00 39.22 183 LEU A N 1
ATOM 1485 C CA . LEU A 1 183 ? -45.009 5.006 38.518 1.00 39.22 183 LEU A CA 1
ATOM 1486 C C . LEU A 1 183 ? -43.908 4.515 37.581 1.00 39.22 183 LEU A C 1
ATOM 1488 O O . LEU A 1 183 ? -43.231 3.525 37.851 1.00 39.22 183 LEU A O 1
ATOM 1492 N N . GLU A 1 184 ? -43.838 5.224 36.462 1.00 51.19 184 GLU A N 1
ATOM 1493 C CA . GLU A 1 184 ? -42.888 5.139 35.362 1.00 51.19 184 GLU A CA 1
ATOM 1494 C C . GLU A 1 184 ? -41.432 5.013 35.813 1.00 51.19 184 GLU A C 1
ATOM 1496 O O . GLU A 1 184 ? -40.998 5.699 36.737 1.00 51.19 184 GLU A O 1
ATOM 1501 N N . GLU A 1 185 ? -40.643 4.240 35.062 1.00 36.44 185 GLU A N 1
ATOM 1502 C CA . GLU A 1 185 ? -39.190 4.356 35.118 1.00 36.44 185 GLU A CA 1
ATOM 1503 C C . GLU A 1 185 ? -38.577 4.371 33.711 1.00 36.44 185 GLU A C 1
ATOM 1505 O O . GLU A 1 185 ? -38.661 3.422 32.927 1.00 36.44 185 GLU A O 1
ATOM 1510 N N . ASN A 1 186 ? -37.973 5.522 33.416 1.00 46.03 186 ASN A N 1
ATOM 1511 C CA . ASN A 1 186 ? -37.170 5.844 32.248 1.00 46.03 186 ASN A CA 1
ATOM 1512 C C . ASN A 1 186 ? -35.962 4.902 32.126 1.00 46.03 186 ASN A C 1
ATOM 1514 O O . ASN A 1 186 ? -35.073 4.916 32.978 1.00 46.03 186 ASN A O 1
ATOM 1518 N N . LYS A 1 187 ? -35.857 4.166 31.012 1.00 36.59 187 LYS A N 1
ATOM 1519 C CA . LYS A 1 187 ? -34.610 3.501 30.600 1.00 36.59 187 LYS A CA 1
ATOM 1520 C C . LYS A 1 187 ? -33.926 4.291 29.488 1.00 36.59 187 LYS A C 1
ATOM 1522 O O . LYS A 1 187 ? -34.472 4.460 28.402 1.00 36.59 187 LYS A O 1
ATOM 1527 N N . LYS A 1 188 ? -32.705 4.743 29.780 1.00 40.12 188 LYS A N 1
ATOM 1528 C CA . LYS A 1 188 ? -31.749 5.319 28.825 1.00 40.12 188 LYS A CA 1
ATOM 1529 C C . LYS A 1 188 ? -31.323 4.232 27.819 1.00 40.12 188 LYS A C 1
ATOM 1531 O O . LYS A 1 188 ? -30.895 3.169 28.276 1.00 40.12 188 LYS A O 1
ATOM 1536 N N . PRO A 1 189 ? -31.424 4.459 26.500 1.00 38.25 189 PRO A N 1
ATOM 1537 C CA . PRO A 1 189 ? -31.016 3.466 25.515 1.00 38.25 189 PRO A CA 1
ATOM 1538 C C . PRO A 1 189 ? -29.501 3.493 25.238 1.00 38.25 189 PRO A C 1
ATOM 1540 O O . PRO A 1 189 ? -28.872 4.549 25.364 1.00 38.25 189 PRO A O 1
ATOM 1543 N N . PRO A 1 190 ? -28.910 2.352 24.843 1.00 37.50 190 PRO A N 1
ATOM 1544 C CA . PRO A 1 190 ? -27.567 2.293 24.283 1.00 37.50 190 PRO A CA 1
ATOM 1545 C C . PRO A 1 190 ? -27.552 2.876 22.859 1.00 37.50 190 PRO A C 1
ATOM 1547 O O . PRO A 1 190 ? -28.310 2.463 21.984 1.00 37.50 190 PRO A O 1
ATOM 1550 N N . THR A 1 191 ? -26.675 3.849 22.623 1.00 35.12 191 THR A N 1
ATOM 1551 C CA . THR A 1 191 ? -26.455 4.464 21.309 1.00 35.12 191 THR A CA 1
ATOM 1552 C C . THR A 1 191 ? -25.606 3.537 20.439 1.00 35.12 191 THR A C 1
ATOM 1554 O O . THR A 1 191 ? -24.479 3.220 20.811 1.00 35.12 191 THR A O 1
ATOM 1557 N N . VAL A 1 192 ? -26.111 3.133 19.271 1.00 41.22 192 VAL A N 1
ATOM 1558 C CA . VAL A 1 192 ? -25.329 2.427 18.243 1.00 41.22 192 VAL A CA 1
ATOM 1559 C C . VAL A 1 192 ? -25.201 3.346 17.028 1.00 41.22 192 VAL A C 1
ATOM 1561 O O . VAL A 1 192 ? -26.200 3.766 16.451 1.00 41.22 192 VAL A O 1
ATOM 1564 N N . LEU A 1 193 ? -23.960 3.698 16.680 1.00 35.34 193 LEU A N 1
ATOM 1565 C CA . LEU A 1 193 ? -23.608 4.477 15.492 1.00 35.34 193 LEU A CA 1
ATOM 1566 C C . LEU A 1 193 ? -23.597 3.551 14.264 1.00 35.34 193 LEU A C 1
ATOM 1568 O O . LEU A 1 193 ? -22.890 2.546 14.266 1.00 35.34 193 LEU A O 1
ATOM 1572 N N . ALA A 1 194 ? -24.314 3.917 13.203 1.00 36.53 194 ALA A N 1
ATOM 1573 C CA . ALA A 1 194 ? -24.163 3.317 11.877 1.00 36.53 194 ALA A CA 1
ATOM 1574 C C . ALA A 1 194 ? -23.620 4.379 10.905 1.00 36.53 194 ALA A C 1
ATOM 1576 O O . ALA A 1 194 ? -23.991 5.545 10.991 1.00 36.53 194 ALA A O 1
ATOM 1577 N N . TYR A 1 195 ? -22.694 3.993 10.028 1.00 36.69 195 TYR A N 1
ATOM 1578 C CA . TYR A 1 195 ? -22.009 4.860 9.061 1.00 36.69 195 TYR A CA 1
ATOM 1579 C C . TYR A 1 195 ? -22.321 4.346 7.646 1.00 36.69 195 TYR A C 1
ATOM 1581 O O . TYR A 1 195 ? -22.350 3.136 7.425 1.00 36.69 195 TYR A O 1
ATOM 1589 N N . LEU A 1 196 ? -22.514 5.239 6.679 1.00 37.12 196 LEU A N 1
ATOM 1590 C CA . LEU A 1 196 ? -22.456 4.963 5.236 1.00 37.12 196 LEU A CA 1
ATOM 1591 C C . LEU A 1 196 ? -21.563 6.044 4.594 1.00 37.12 196 LEU A C 1
ATOM 1593 O O . LEU A 1 196 ? -21.289 7.049 5.252 1.00 37.12 196 LEU A O 1
ATOM 1597 N N . PRO A 1 197 ? -20.929 5.794 3.431 1.00 44.16 197 PRO A N 1
ATOM 1598 C CA . PRO A 1 197 ? -21.432 5.181 2.202 1.00 44.16 197 PRO A CA 1
ATOM 1599 C C . PRO A 1 197 ? -20.625 3.929 1.810 1.00 44.16 197 PRO A C 1
ATOM 1601 O O . PRO A 1 197 ? -20.748 3.382 0.723 1.00 44.16 197 PRO A O 1
ATOM 1604 N N . THR A 1 198 ? -19.773 3.467 2.717 1.00 40.28 198 THR A N 1
ATOM 1605 C CA . THR A 1 198 ? -19.279 2.103 2.810 1.00 40.28 198 THR A CA 1
ATOM 1606 C C . THR A 1 198 ? -19.567 1.731 4.249 1.00 40.28 198 THR A C 1
ATOM 1608 O O . THR A 1 198 ? -19.139 2.432 5.163 1.00 40.28 198 THR A O 1
ATOM 1611 N N . ILE A 1 199 ? -20.389 0.711 4.449 1.00 44.81 199 ILE A N 1
ATOM 1612 C CA . ILE A 1 199 ? -20.828 0.294 5.775 1.00 44.81 199 ILE A CA 1
ATOM 1613 C C . ILE A 1 199 ? -19.592 -0.193 6.541 1.00 44.81 199 ILE A C 1
ATOM 1615 O O . ILE A 1 199 ? -19.125 -1.314 6.350 1.00 44.81 199 ILE A O 1
ATOM 1619 N N . LEU A 1 200 ? -19.042 0.673 7.391 1.00 37.62 200 LEU A N 1
ATOM 1620 C CA . LEU A 1 200 ? -18.025 0.317 8.370 1.00 37.62 200 LEU A CA 1
ATOM 1621 C C . LEU A 1 200 ? -18.772 -0.220 9.587 1.00 37.62 200 LEU A C 1
ATOM 1623 O O . LEU A 1 200 ? -19.178 0.517 10.485 1.00 37.62 200 LEU A O 1
ATOM 1627 N N . LEU A 1 201 ? -19.018 -1.528 9.562 1.00 43.84 201 LEU A N 1
ATOM 1628 C CA . LEU A 1 201 ? -19.475 -2.260 10.731 1.00 43.84 201 LEU A CA 1
ATOM 1629 C C . LEU A 1 201 ? -18.314 -2.297 11.719 1.00 43.84 201 LEU A C 1
ATOM 1631 O O . LEU A 1 201 ? -17.425 -3.137 11.604 1.00 43.84 201 LEU A O 1
ATOM 1635 N N . LEU A 1 202 ? -18.315 -1.379 12.687 1.00 39.41 202 LEU A N 1
ATOM 1636 C CA . LEU A 1 202 ? -17.573 -1.550 13.935 1.00 39.41 202 LEU A CA 1
ATOM 1637 C C . LEU A 1 202 ? -18.251 -2.680 14.715 1.00 39.41 202 LEU A C 1
ATOM 1639 O O . LEU A 1 202 ? -19.004 -2.471 15.661 1.00 39.41 202 LEU A O 1
ATOM 1643 N N . SER A 1 203 ? -18.039 -3.891 14.223 1.00 40.88 203 SER A N 1
ATOM 1644 C CA . SER A 1 203 ? -18.403 -5.127 14.873 1.00 40.88 203 SER A CA 1
ATOM 1645 C C . SER A 1 203 ? -17.122 -5.692 15.461 1.00 40.88 203 SER A C 1
ATOM 1647 O O . SER A 1 203 ? -16.153 -5.925 14.737 1.00 40.88 203 SER A O 1
ATOM 1649 N N . GLU A 1 204 ? -17.131 -5.979 16.761 1.00 43.66 204 GLU A N 1
ATOM 1650 C CA . GLU A 1 204 ? -16.385 -7.137 17.253 1.00 43.66 204 GLU A CA 1
ATOM 1651 C C . GLU A 1 204 ? -16.700 -8.292 16.298 1.00 43.66 204 GLU A C 1
ATOM 1653 O O . GLU A 1 204 ? -17.875 -8.489 15.989 1.00 43.66 204 GLU A O 1
ATOM 1658 N N . LEU A 1 205 ? -15.701 -8.985 15.745 1.00 42.72 205 LEU A N 1
ATOM 1659 C CA . LEU A 1 205 ? -15.933 -10.117 14.845 1.00 42.72 205 LEU A CA 1
ATOM 1660 C C . LEU A 1 205 ? -16.683 -11.233 15.596 1.00 42.72 205 LEU A C 1
ATOM 1662 O O . LEU A 1 205 ? -16.089 -12.199 16.065 1.00 42.72 205 LEU A O 1
ATOM 1666 N N . SER A 1 206 ? -18.001 -11.106 15.716 1.00 53.31 206 SER A N 1
ATOM 1667 C CA . SER A 1 206 ? -18.893 -12.232 15.906 1.00 53.31 206 SER A CA 1
ATOM 1668 C C . SER A 1 206 ? -18.813 -13.061 14.633 1.00 53.31 206 SER A C 1
ATOM 1670 O O . SER A 1 206 ? -18.859 -12.509 13.536 1.00 53.31 206 SER A O 1
ATOM 1672 N N . SER A 1 207 ? -18.717 -14.378 14.771 1.00 62.06 207 SER A N 1
ATOM 1673 C CA . SER A 1 207 ? -18.708 -15.349 13.667 1.00 62.06 207 SER A CA 1
ATOM 1674 C C . SER A 1 207 ? -19.984 -15.361 12.811 1.00 62.06 207 SER A C 1
ATOM 1676 O O . SER A 1 207 ? -20.109 -16.200 11.922 1.00 62.06 207 SER A O 1
ATOM 1678 N N . ASP A 1 208 ? -20.945 -14.491 13.115 1.00 71.75 208 ASP A N 1
ATOM 1679 C CA . ASP A 1 208 ? -22.225 -14.395 12.431 1.00 71.75 208 ASP A CA 1
ATOM 1680 C C . ASP A 1 208 ? -22.034 -13.879 11.003 1.00 71.75 208 ASP A C 1
ATOM 1682 O O . ASP A 1 208 ? -21.171 -13.041 10.724 1.00 71.75 208 ASP A O 1
ATOM 1686 N N . ASP A 1 209 ? -22.858 -14.374 10.080 1.00 81.56 209 ASP A N 1
ATOM 1687 C CA . ASP A 1 209 ? -22.841 -13.869 8.720 1.00 81.56 209 ASP A CA 1
ATOM 1688 C C . ASP A 1 209 ? -23.222 -12.369 8.709 1.00 81.56 209 ASP A C 1
ATOM 1690 O O . ASP A 1 209 ? -24.096 -11.938 9.473 1.00 81.56 209 ASP A O 1
ATOM 1694 N N . PRO A 1 210 ? -22.588 -11.545 7.851 1.00 75.00 210 PRO A N 1
ATOM 1695 C CA . PRO A 1 210 ? -22.784 -10.092 7.843 1.00 75.00 210 PRO A CA 1
ATOM 1696 C C . PRO A 1 210 ? -24.244 -9.663 7.677 1.00 75.00 210 PRO A C 1
ATOM 1698 O O . PRO A 1 210 ? -24.637 -8.601 8.156 1.00 75.00 210 PRO A O 1
ATOM 1701 N N . TRP A 1 211 ? -25.049 -10.494 7.011 1.00 79.25 211 TRP A N 1
ATOM 1702 C CA . TRP A 1 211 ? -26.469 -10.256 6.798 1.00 79.25 211 TRP A CA 1
ATOM 1703 C C . TRP A 1 211 ? -27.261 -10.418 8.099 1.00 79.25 211 TRP A C 1
ATOM 1705 O O . TRP A 1 211 ? -27.936 -9.483 8.530 1.00 79.25 211 TRP A O 1
ATOM 1715 N N . THR A 1 212 ? -27.141 -11.563 8.772 1.00 82.81 212 THR A N 1
ATOM 1716 C CA . THR A 1 212 ? -27.790 -11.826 10.065 1.00 82.81 212 THR A CA 1
ATOM 1717 C C . THR A 1 212 ? -27.369 -10.806 11.108 1.00 82.81 212 THR A C 1
ATOM 1719 O O . THR A 1 212 ? -28.211 -10.267 11.833 1.00 82.81 212 THR A O 1
ATOM 1722 N N . TRP A 1 213 ? -26.078 -10.479 11.144 1.00 83.75 213 TRP A N 1
ATOM 1723 C CA . TRP A 1 213 ? -25.564 -9.447 12.028 1.00 83.75 213 TRP A CA 1
ATOM 1724 C C . TRP A 1 213 ? -26.231 -8.089 11.756 1.00 83.75 213 TRP A C 1
ATOM 1726 O O . TRP A 1 213 ? -26.721 -7.450 12.690 1.00 83.75 213 TRP A O 1
ATOM 1736 N N . CYS A 1 214 ? -26.323 -7.675 10.486 1.00 81.88 214 CYS A N 1
ATOM 1737 C CA . CYS A 1 214 ? -26.892 -6.384 10.095 1.00 81.88 214 CYS A CA 1
ATOM 1738 C C . CYS A 1 214 ? -28.365 -6.287 10.510 1.00 81.88 214 CYS A C 1
ATOM 1740 O O . CYS A 1 214 ? -28.769 -5.321 11.160 1.00 81.88 214 CYS A O 1
ATOM 1742 N N . ASN A 1 215 ? -29.143 -7.340 10.256 1.00 82.94 215 ASN A N 1
ATOM 1743 C CA . ASN A 1 215 ? -30.557 -7.409 10.628 1.00 82.94 215 ASN A CA 1
ATOM 1744 C C . ASN A 1 215 ? -30.742 -7.290 12.141 1.00 82.94 215 ASN A C 1
ATOM 1746 O O . ASN A 1 215 ? -31.586 -6.529 12.616 1.00 82.94 215 ASN A O 1
ATOM 1750 N N . ASN A 1 216 ? -29.923 -8.016 12.905 1.00 83.69 216 ASN A N 1
ATOM 1751 C CA . ASN A 1 216 ? -29.965 -8.003 14.362 1.00 83.69 216 ASN A CA 1
ATOM 1752 C C . ASN A 1 216 ? -29.515 -6.656 14.941 1.00 83.69 216 ASN A C 1
ATOM 1754 O O . ASN A 1 216 ? -30.021 -6.233 15.983 1.00 83.69 216 ASN A O 1
ATOM 1758 N N . ALA A 1 217 ? -28.568 -5.974 14.297 1.00 84.31 217 ALA A N 1
ATOM 1759 C CA . ALA A 1 217 ? -28.158 -4.628 14.677 1.00 84.31 217 ALA A CA 1
ATOM 1760 C C . ALA A 1 217 ? -29.311 -3.634 14.470 1.00 84.31 217 ALA A C 1
ATOM 1762 O O . ALA A 1 217 ? -29.697 -2.945 15.413 1.00 84.31 217 ALA A O 1
ATOM 1763 N N . PHE A 1 218 ? -29.939 -3.632 13.290 1.00 83.62 218 PHE A N 1
ATOM 1764 C CA . PHE A 1 218 ? -31.080 -2.764 12.986 1.00 83.62 218 PHE A CA 1
ATOM 1765 C C . PHE A 1 218 ? -32.309 -3.047 13.853 1.00 83.62 218 PHE A C 1
ATOM 1767 O O . PHE A 1 218 ? -32.989 -2.114 14.275 1.00 83.62 218 PHE A O 1
ATOM 1774 N N . ALA A 1 219 ? -32.597 -4.317 14.145 1.00 83.81 219 ALA A N 1
ATOM 1775 C CA . ALA A 1 219 ? -33.733 -4.703 14.979 1.00 83.81 219 ALA A CA 1
ATOM 1776 C C . ALA A 1 219 ? -33.595 -4.229 16.435 1.00 83.81 219 ALA A C 1
ATOM 1778 O O . ALA A 1 219 ? -34.602 -4.009 17.106 1.00 83.81 219 ALA A O 1
ATOM 1779 N N . ARG A 1 220 ? -32.358 -4.084 16.923 1.00 83.50 220 ARG A N 1
ATOM 1780 C CA . ARG A 1 220 ? -32.053 -3.661 18.298 1.00 83.50 220 ARG A CA 1
ATOM 1781 C C . ARG A 1 220 ? -31.746 -2.172 18.424 1.00 83.50 220 ARG A C 1
ATOM 1783 O O . ARG A 1 220 ? -31.700 -1.671 19.542 1.00 83.50 220 ARG A O 1
ATOM 1790 N N . ALA A 1 221 ? -31.500 -1.485 17.313 1.00 84.75 221 ALA A N 1
ATOM 1791 C CA . ALA A 1 221 ? -31.150 -0.078 17.325 1.00 84.75 221 ALA A CA 1
ATOM 1792 C C . ALA A 1 221 ? -32.344 0.781 17.769 1.00 84.75 221 ALA A C 1
ATOM 1794 O O . ALA A 1 221 ? -33.468 0.610 17.300 1.00 84.75 221 ALA A O 1
ATOM 1795 N N . ASP A 1 222 ? -32.086 1.747 18.648 1.00 85.50 222 ASP A N 1
ATOM 1796 C CA . ASP A 1 222 ? -33.035 2.825 18.949 1.00 85.50 222 ASP A CA 1
ATOM 1797 C C . ASP A 1 222 ? -32.880 3.997 17.971 1.00 85.50 222 ASP A C 1
ATOM 1799 O O . ASP A 1 222 ? -33.854 4.676 17.638 1.00 85.50 222 ASP A O 1
ATOM 1803 N N . PHE A 1 223 ? -31.657 4.198 17.479 1.00 86.38 223 PHE A N 1
ATOM 1804 C CA . PHE A 1 223 ? -31.289 5.237 16.531 1.00 86.38 223 PHE A CA 1
ATOM 1805 C C . PHE A 1 223 ? -30.464 4.634 15.404 1.00 86.38 223 PHE A C 1
ATOM 1807 O O . PHE A 1 223 ? -29.605 3.789 15.641 1.00 86.38 223 PHE A O 1
ATOM 1814 N N . VAL A 1 224 ? -30.709 5.103 14.188 1.00 88.12 224 VAL A N 1
ATOM 1815 C CA . VAL A 1 224 ? -29.900 4.788 13.019 1.00 88.12 224 VAL A CA 1
ATOM 1816 C C . VAL A 1 224 ? -29.416 6.095 12.432 1.00 88.12 224 VAL A C 1
ATOM 1818 O O . VAL A 1 224 ? -30.198 6.986 12.100 1.00 88.12 224 VAL A O 1
ATOM 1821 N N . MET A 1 225 ? -28.106 6.178 12.277 1.00 89.38 225 MET A N 1
ATOM 1822 C CA . MET A 1 225 ? -27.461 7.284 11.606 1.00 89.38 225 MET A CA 1
ATOM 1823 C C . MET A 1 225 ? -27.125 6.865 10.175 1.00 89.38 225 MET A C 1
ATOM 1825 O O . MET A 1 225 ? -26.586 5.784 9.947 1.00 89.38 225 MET A O 1
ATOM 1829 N N . VAL A 1 226 ? -27.476 7.705 9.208 1.00 88.44 226 VAL A N 1
ATOM 1830 C CA . VAL A 1 226 ? -27.097 7.535 7.806 1.00 88.44 226 VAL A CA 1
ATOM 1831 C C . VAL A 1 226 ? -26.004 8.542 7.519 1.00 88.44 226 VAL A C 1
ATOM 1833 O O . VAL A 1 226 ? -26.243 9.746 7.539 1.00 88.44 226 VAL A O 1
ATOM 1836 N N . ILE A 1 227 ? -24.790 8.060 7.297 1.00 86.12 227 ILE A N 1
ATOM 1837 C CA . ILE A 1 227 ? -23.688 8.936 6.907 1.00 86.12 227 ILE A CA 1
ATOM 1838 C C . ILE A 1 227 ? -23.547 8.874 5.388 1.00 86.12 227 ILE A C 1
ATOM 1840 O O . ILE A 1 227 ? -23.824 7.843 4.777 1.00 86.12 227 ILE A O 1
ATOM 1844 N N . SER A 1 228 ? -23.159 9.988 4.784 1.00 81.19 228 SER A N 1
ATOM 1845 C CA . SER A 1 228 ? -22.668 10.024 3.409 1.00 81.19 228 SER A CA 1
ATOM 1846 C C . SER A 1 228 ? -21.182 10.333 3.446 1.00 81.19 228 SER A C 1
ATOM 1848 O O . SER A 1 228 ? -20.761 11.238 4.161 1.00 81.19 228 SER A O 1
ATOM 1850 N N . SER A 1 229 ? -20.391 9.594 2.678 1.00 71.06 229 SER A N 1
ATOM 1851 C CA . SER A 1 229 ? -18.994 9.921 2.356 1.00 71.06 229 SER A CA 1
ATOM 1852 C C . SER A 1 229 ? -18.909 10.172 0.854 1.00 71.06 229 SER A C 1
ATOM 1854 O O . SER A 1 229 ? -19.866 9.886 0.127 1.00 71.06 229 SER A O 1
ATOM 1856 N N . PRO A 1 230 ? -17.786 10.715 0.370 1.00 69.56 230 PRO A N 1
ATOM 1857 C CA . PRO A 1 230 ? -17.705 11.175 -0.987 1.00 69.56 230 PRO A CA 1
ATOM 1858 C C . PRO A 1 230 ? -17.778 9.962 -1.910 1.00 69.56 230 PRO A C 1
ATOM 1860 O O . PRO A 1 230 ? -17.449 8.839 -1.489 1.00 69.56 230 PRO A O 1
ATOM 1863 N N . PRO A 1 231 ? -18.205 10.179 -3.162 1.00 62.81 231 PRO A N 1
ATOM 1864 C CA . PRO A 1 231 ? -18.200 9.140 -4.175 1.00 62.81 231 PRO A CA 1
ATOM 1865 C C . PRO A 1 231 ? -16.828 8.468 -4.202 1.00 62.81 231 PRO A C 1
ATOM 1867 O O . PRO A 1 231 ? -15.797 9.136 -4.104 1.00 62.81 231 PRO A O 1
ATOM 1870 N N . LYS A 1 232 ? -16.826 7.133 -4.283 1.00 60.22 232 LYS A N 1
ATOM 1871 C CA . LYS A 1 232 ? -15.604 6.327 -4.245 1.00 60.22 232 LYS A CA 1
ATOM 1872 C C . LYS A 1 232 ? -14.605 6.845 -5.279 1.00 60.22 232 LYS A C 1
ATOM 1874 O O . LYS A 1 232 ? -14.763 6.623 -6.478 1.00 60.22 232 LYS A O 1
ATOM 1879 N N . CYS A 1 233 ? -13.552 7.502 -4.810 1.00 50.69 233 CYS A N 1
ATOM 1880 C CA . CYS A 1 233 ? -12.353 7.680 -5.603 1.00 50.69 233 CYS A CA 1
ATOM 1881 C C . CYS A 1 233 ? -11.683 6.305 -5.662 1.00 50.69 233 CYS A C 1
ATOM 1883 O O . CYS A 1 233 ? -11.238 5.806 -4.633 1.00 50.69 233 CYS A O 1
ATOM 1885 N N . CYS A 1 234 ? -11.616 5.721 -6.860 1.00 49.16 234 CYS A N 1
ATOM 1886 C CA . CYS A 1 234 ? -10.994 4.425 -7.161 1.00 49.16 234 CYS A CA 1
ATOM 1887 C C . CYS A 1 234 ? -11.894 3.198 -6.902 1.00 49.16 234 CYS A C 1
ATOM 1889 O O . CYS A 1 234 ? -12.673 3.147 -5.954 1.00 49.16 234 CYS A O 1
ATOM 1891 N N . ASN A 1 235 ? -11.764 2.190 -7.777 1.00 53.53 235 ASN A N 1
ATOM 1892 C CA . ASN A 1 235 ? -12.504 0.917 -7.787 1.00 53.53 235 ASN A CA 1
ATOM 1893 C C . ASN A 1 235 ? -12.134 -0.009 -6.606 1.00 53.53 235 ASN A C 1
ATOM 1895 O O . ASN A 1 235 ? -11.838 -1.188 -6.799 1.00 53.53 235 ASN A O 1
ATOM 1899 N N . GLU A 1 236 ? -12.101 0.511 -5.383 1.00 53.59 236 GLU A N 1
ATOM 1900 C CA . GLU A 1 236 ? -11.907 -0.295 -4.185 1.00 53.59 236 GLU A CA 1
ATOM 1901 C C . GLU A 1 236 ? -13.257 -0.881 -3.750 1.00 53.59 236 GLU A C 1
ATOM 1903 O O . GLU A 1 236 ? -14.161 -0.218 -3.226 1.00 53.59 236 GLU A O 1
ATOM 1908 N N . GLU A 1 237 ? -13.423 -2.169 -4.038 1.00 53.38 237 GLU A N 1
ATOM 1909 C CA . GLU A 1 237 ? -14.504 -2.968 -3.482 1.00 53.38 237 GLU A CA 1
ATOM 1910 C C . GLU A 1 237 ? -14.149 -3.331 -2.037 1.00 53.38 237 GLU A C 1
ATOM 1912 O O . GLU A 1 237 ? -13.128 -3.966 -1.774 1.00 53.38 237 GLU A O 1
ATOM 1917 N N . GLY A 1 238 ? -14.990 -2.913 -1.088 1.00 57.66 238 GLY A N 1
ATOM 1918 C CA . GLY A 1 238 ? -14.861 -3.331 0.305 1.00 57.66 238 GLY A CA 1
ATOM 1919 C C . GLY A 1 238 ? -15.038 -4.845 0.459 1.00 57.66 238 GLY A C 1
ATOM 1920 O O . GLY A 1 238 ? -15.635 -5.506 -0.390 1.00 57.66 238 GLY A O 1
ATOM 1921 N N . ILE A 1 239 ? -14.551 -5.386 1.580 1.00 50.88 239 ILE A N 1
ATOM 1922 C CA . ILE A 1 239 ? -14.572 -6.826 1.912 1.00 50.88 239 ILE A CA 1
ATOM 1923 C C . ILE A 1 239 ? -15.996 -7.412 1.853 1.00 50.88 239 ILE A C 1
ATOM 1925 O O . ILE A 1 239 ? -16.176 -8.587 1.538 1.00 50.88 239 ILE A O 1
ATOM 1929 N N . PHE A 1 240 ? -17.015 -6.583 2.086 1.00 58.28 240 PHE A N 1
ATOM 1930 C CA . PHE A 1 240 ? -18.416 -6.964 1.971 1.00 58.28 240 PHE A CA 1
ATOM 1931 C C . PHE A 1 240 ? -19.056 -6.324 0.735 1.00 58.28 240 PHE A C 1
ATOM 1933 O O . PHE A 1 240 ? -19.479 -5.166 0.754 1.00 58.28 240 PHE A O 1
ATOM 1940 N N . ARG A 1 241 ? -19.133 -7.095 -0.354 1.00 63.62 241 ARG A N 1
ATOM 1941 C CA . ARG A 1 241 ? -19.862 -6.696 -1.565 1.00 63.62 241 ARG A CA 1
ATOM 1942 C C . ARG A 1 241 ? -21.358 -6.571 -1.267 1.00 63.62 241 ARG A C 1
ATOM 1944 O O . ARG A 1 241 ? -21.912 -7.396 -0.545 1.00 63.62 241 ARG A O 1
ATOM 1951 N N . ASN A 1 242 ? -22.011 -5.582 -1.876 1.00 72.31 242 ASN A N 1
ATOM 1952 C CA . ASN A 1 242 ? -23.466 -5.379 -1.857 1.00 72.31 242 ASN A CA 1
ATOM 1953 C C . ASN A 1 242 ? -24.098 -5.058 -0.489 1.00 72.31 242 ASN A C 1
ATOM 1955 O O . ASN A 1 242 ? -25.323 -5.084 -0.378 1.00 72.31 242 ASN A O 1
ATOM 1959 N N . MET A 1 243 ? -23.318 -4.762 0.557 1.00 72.69 243 MET A N 1
ATOM 1960 C CA . MET A 1 243 ? -23.883 -4.387 1.865 1.00 72.69 243 MET A CA 1
ATOM 1961 C C . MET A 1 243 ? -24.709 -3.099 1.797 1.00 72.69 243 MET A C 1
ATOM 1963 O O . MET A 1 243 ? -25.687 -2.946 2.524 1.00 72.69 243 MET A O 1
ATOM 1967 N N . ASP A 1 244 ? -24.343 -2.191 0.901 1.00 73.31 244 ASP A N 1
ATOM 1968 C CA . ASP A 1 244 ? -25.108 -1.003 0.534 1.00 73.31 244 ASP A CA 1
ATOM 1969 C C . ASP A 1 244 ? -26.528 -1.359 0.070 1.00 73.31 244 ASP A C 1
ATOM 1971 O O . ASP A 1 244 ? -27.497 -0.798 0.580 1.00 73.31 244 ASP A O 1
ATOM 1975 N N . LEU A 1 245 ? -26.678 -2.365 -0.798 1.00 79.44 245 LEU A N 1
ATOM 1976 C CA . LEU A 1 245 ? -27.992 -2.848 -1.242 1.00 79.44 245 LEU A CA 1
ATOM 1977 C C . LEU A 1 245 ? -28.804 -3.467 -0.096 1.00 79.44 245 LEU A C 1
ATOM 1979 O O . LEU A 1 245 ? -30.028 -3.321 -0.053 1.00 79.44 245 LEU A O 1
ATOM 1983 N N . VAL A 1 246 ? -28.132 -4.146 0.841 1.00 79.75 246 VAL A N 1
ATOM 1984 C CA . VAL A 1 246 ? -28.767 -4.706 2.043 1.00 79.75 246 VAL A CA 1
ATOM 1985 C C . VAL A 1 246 ? -29.321 -3.590 2.922 1.00 79.75 246 VAL A C 1
ATOM 1987 O O . VAL A 1 246 ? -30.514 -3.581 3.222 1.00 79.75 246 VAL A O 1
ATOM 1990 N N . ALA A 1 247 ? -28.484 -2.618 3.288 1.00 79.69 247 ALA A N 1
ATOM 1991 C CA . ALA A 1 247 ? -28.893 -1.505 4.137 1.00 79.69 247 ALA A CA 1
ATOM 1992 C C . ALA A 1 247 ? -29.994 -0.655 3.486 1.00 79.69 247 ALA A C 1
ATOM 1994 O O . ALA A 1 247 ? -30.945 -0.273 4.166 1.00 79.69 247 ALA A O 1
ATOM 1995 N N . LEU A 1 248 ? -29.923 -0.421 2.170 1.00 81.44 248 LEU A N 1
ATOM 1996 C CA . LEU A 1 248 ? -30.974 0.277 1.422 1.00 81.44 248 LEU A CA 1
ATOM 1997 C C . LEU A 1 248 ? -32.306 -0.477 1.457 1.00 81.44 248 LEU A C 1
ATOM 1999 O O . LEU A 1 248 ? -33.352 0.126 1.704 1.00 81.44 248 LEU A O 1
ATOM 2003 N N . ARG A 1 249 ? -32.288 -1.806 1.274 1.00 83.88 249 ARG A N 1
ATOM 2004 C CA . ARG A 1 249 ? -33.500 -2.628 1.406 1.00 83.88 249 ARG A CA 1
ATOM 2005 C C . ARG A 1 249 ? -34.104 -2.491 2.806 1.00 83.88 249 ARG A C 1
ATOM 2007 O O . ARG A 1 249 ? -35.316 -2.313 2.913 1.00 83.88 249 ARG A O 1
ATOM 2014 N N . PHE A 1 250 ? -33.274 -2.510 3.849 1.00 79.56 250 PHE A N 1
ATOM 2015 C CA . PHE A 1 250 ? -33.726 -2.328 5.231 1.00 79.56 250 PHE A CA 1
ATOM 2016 C C . PHE A 1 250 ? -34.330 -0.955 5.492 1.00 79.56 250 PHE A C 1
ATOM 2018 O O . PHE A 1 250 ? -35.401 -0.866 6.094 1.00 79.56 250 PHE A O 1
ATOM 2025 N N . LEU A 1 251 ? -33.674 0.108 5.022 1.00 81.94 251 LEU A N 1
ATOM 2026 C CA . LEU A 1 251 ? -34.193 1.471 5.118 1.00 81.94 251 LEU A CA 1
ATOM 2027 C C . LEU A 1 251 ? -35.580 1.556 4.478 1.00 81.94 251 LEU A C 1
ATOM 2029 O O . LEU A 1 251 ? -36.530 2.020 5.107 1.00 81.94 251 LEU A O 1
ATOM 2033 N N . LYS A 1 252 ? -35.723 1.017 3.265 1.00 84.44 252 LYS A N 1
ATOM 2034 C CA . LYS A 1 252 ? -36.989 1.015 2.530 1.00 84.44 252 LYS A CA 1
ATOM 2035 C C . LYS A 1 252 ? -38.090 0.244 3.257 1.00 84.44 252 LYS A C 1
ATOM 2037 O O . LYS A 1 252 ? -39.215 0.735 3.360 1.00 84.44 252 LYS A O 1
ATOM 2042 N N . GLU A 1 253 ? -37.781 -0.941 3.777 1.00 84.25 253 GLU A N 1
ATOM 2043 C CA . GLU A 1 253 ? -38.734 -1.760 4.531 1.00 84.25 253 GLU A CA 1
ATOM 2044 C C . GLU A 1 253 ? -39.185 -1.048 5.812 1.00 84.25 253 GLU A C 1
ATOM 2046 O O . GLU A 1 253 ? -40.382 -0.966 6.098 1.00 84.25 253 GLU A O 1
ATOM 2051 N N . LYS A 1 254 ? -38.247 -0.447 6.552 1.00 79.31 254 LYS A N 1
ATOM 2052 C CA . LYS A 1 254 ? -38.559 0.249 7.801 1.00 79.31 254 LYS A CA 1
ATOM 2053 C C . LYS A 1 254 ? -39.348 1.530 7.590 1.00 79.31 254 LYS A C 1
ATOM 2055 O O . LYS A 1 254 ? -40.347 1.709 8.288 1.00 79.31 254 LYS A O 1
ATOM 2060 N N . PHE A 1 255 ? -38.996 2.348 6.599 1.00 79.06 255 PHE A N 1
ATOM 2061 C CA . PHE A 1 255 ? -39.791 3.527 6.243 1.00 79.06 255 PHE A CA 1
ATOM 2062 C C . PHE A 1 255 ? -41.202 3.165 5.773 1.00 79.06 255 PHE A C 1
ATOM 2064 O O . PHE A 1 255 ? -42.140 3.911 6.036 1.00 79.06 255 PHE A O 1
ATOM 2071 N N . SER A 1 256 ? -41.376 1.994 5.154 1.00 80.31 256 SER A N 1
ATOM 2072 C CA . SER A 1 256 ? -42.695 1.508 4.726 1.00 80.31 256 SER A CA 1
ATOM 2073 C C . SER A 1 256 ? -43.531 0.941 5.880 1.00 80.31 256 SER A C 1
ATOM 2075 O O . SER A 1 256 ? -44.756 0.995 5.837 1.00 80.31 256 SER A O 1
ATOM 2077 N N . SER A 1 257 ? -42.891 0.399 6.921 1.00 79.38 257 SER A N 1
ATOM 2078 C CA . SER A 1 257 ? -43.572 -0.309 8.017 1.00 79.38 257 SER A CA 1
ATOM 2079 C C . SER A 1 257 ? -44.289 0.591 9.036 1.00 79.38 257 SER A C 1
ATOM 2081 O O . SER A 1 257 ? -45.007 0.080 9.893 1.00 79.38 257 SER A O 1
ATOM 2083 N N . GLY A 1 258 ? -44.093 1.917 8.987 1.00 70.31 258 GLY A N 1
ATOM 2084 C CA . GLY A 1 258 ? -44.709 2.870 9.923 1.00 70.31 258 GLY A CA 1
ATOM 2085 C C . GLY A 1 258 ? -44.300 2.686 11.394 1.00 70.31 258 GLY A C 1
ATOM 2086 O O . GLY A 1 258 ? -44.904 3.289 12.281 1.00 70.31 258 GLY A O 1
ATOM 2087 N N . SER A 1 259 ? -43.297 1.848 11.681 1.00 76.00 259 SER A N 1
ATOM 2088 C CA . SER A 1 259 ? -42.837 1.593 13.046 1.00 76.00 259 SER A CA 1
ATOM 2089 C C . SER A 1 259 ? -42.122 2.815 13.624 1.00 76.00 259 SER A C 1
ATOM 2091 O O . SER A 1 259 ? -41.274 3.405 12.960 1.00 76.00 259 SER A O 1
ATOM 2093 N N . SER A 1 260 ? -42.386 3.145 14.891 1.00 68.69 260 SER A N 1
ATOM 2094 C CA . SER A 1 260 ? -41.789 4.296 15.589 1.00 68.69 260 SER A CA 1
ATOM 2095 C C . SER A 1 260 ? -40.301 4.142 15.943 1.00 68.69 260 SER A C 1
ATOM 2097 O O . SER A 1 260 ? -39.715 5.073 16.495 1.00 68.69 260 SER A O 1
ATOM 2099 N N . LYS A 1 261 ? -39.682 2.988 15.656 1.00 78.00 261 LYS A N 1
ATOM 2100 C CA . LYS A 1 261 ? -38.261 2.715 15.911 1.00 78.00 261 LYS A CA 1
ATOM 2101 C C . LYS A 1 261 ? -37.628 1.842 14.817 1.00 78.00 261 LYS A C 1
ATOM 2103 O O . LYS A 1 261 ? -38.304 0.937 14.318 1.00 78.00 261 LYS A O 1
ATOM 2108 N N . PRO A 1 262 ? -36.327 2.026 14.521 1.00 79.88 262 PRO A N 1
ATOM 2109 C CA . PRO A 1 262 ? -35.432 3.065 15.059 1.00 79.88 262 PRO A CA 1
ATOM 2110 C C . PRO A 1 262 ? -35.729 4.472 14.521 1.00 79.88 262 PRO A C 1
ATOM 2112 O O . PRO A 1 262 ? -36.356 4.628 13.478 1.00 79.88 262 PRO A O 1
ATOM 2115 N N . TYR A 1 263 ? -35.257 5.502 15.227 1.00 85.31 263 TYR A N 1
ATOM 2116 C CA . TYR A 1 263 ? -35.256 6.877 14.721 1.00 85.31 263 TYR A CA 1
ATOM 2117 C C . TYR A 1 263 ? -34.091 7.086 13.758 1.00 85.31 263 TYR A C 1
ATOM 2119 O O . TYR A 1 263 ? -32.937 6.866 14.124 1.00 85.31 263 TYR A O 1
ATOM 2127 N N . PHE A 1 264 ? -34.391 7.557 12.552 1.00 88.12 264 PHE A N 1
ATOM 2128 C CA . PHE A 1 264 ? -33.393 7.782 11.513 1.00 88.12 264 PHE A CA 1
ATOM 2129 C C . PHE A 1 264 ? -32.998 9.259 11.430 1.00 88.12 264 PHE A C 1
ATOM 2131 O O . PHE A 1 264 ? -33.854 10.146 11.456 1.00 88.12 264 PHE A O 1
ATOM 2138 N N . PHE A 1 265 ? -31.703 9.529 11.295 1.00 91.38 265 PHE A N 1
ATOM 2139 C CA . PHE A 1 265 ? -31.178 10.854 10.969 1.00 91.38 265 PHE A CA 1
ATOM 2140 C C . PHE A 1 265 ? -29.945 10.735 10.077 1.00 91.38 265 PHE A C 1
ATOM 2142 O O . PHE A 1 265 ? -29.258 9.715 10.093 1.00 91.38 265 PHE A O 1
ATOM 2149 N N . SER A 1 266 ? -29.660 11.783 9.312 1.00 91.62 266 SER A N 1
ATOM 2150 C CA . SER A 1 266 ? -28.518 11.817 8.402 1.00 91.62 266 SER A CA 1
ATOM 2151 C C . SER A 1 266 ? -27.393 12.674 8.982 1.00 91.62 266 SER A C 1
ATOM 2153 O O . SER A 1 266 ? -27.650 13.669 9.662 1.00 91.62 266 SER A O 1
ATOM 2155 N N . VAL A 1 267 ? -26.141 12.322 8.706 1.00 90.94 267 VAL A N 1
ATOM 2156 C CA . VAL A 1 267 ? -24.980 13.175 8.989 1.00 90.94 267 VAL A CA 1
ATOM 2157 C C . VAL A 1 267 ? -24.216 13.414 7.700 1.00 90.94 267 VAL A C 1
ATOM 2159 O O . VAL A 1 267 ? -23.826 12.476 7.006 1.00 90.94 267 VAL A O 1
ATOM 2162 N N . LEU A 1 268 ? -24.021 14.691 7.389 1.00 87.50 268 LEU A N 1
ATOM 2163 C CA . LEU A 1 268 ? -23.281 15.144 6.227 1.00 87.50 268 LEU A CA 1
ATOM 2164 C C . LEU A 1 268 ? -21.865 15.523 6.655 1.00 87.50 268 LEU A C 1
ATOM 2166 O O . LEU A 1 268 ? -21.675 16.448 7.452 1.00 87.50 268 LEU A O 1
ATOM 2170 N N . LEU A 1 269 ? -20.891 14.785 6.128 1.00 87.62 269 LEU A N 1
ATOM 2171 C CA . LEU A 1 269 ? -19.472 15.051 6.343 1.00 87.62 269 LEU A CA 1
ATOM 2172 C C . LEU A 1 269 ? -19.036 16.296 5.556 1.00 87.62 269 LEU A C 1
ATOM 2174 O O . LEU A 1 269 ? -19.678 16.625 4.558 1.00 87.62 269 LEU A O 1
ATOM 2178 N N . PRO A 1 270 ? -17.944 16.978 5.950 1.00 85.44 270 PRO A N 1
ATOM 2179 C CA . PRO A 1 270 ? -17.614 18.299 5.407 1.00 85.44 270 PRO A CA 1
ATOM 2180 C C . PRO A 1 270 ? -17.347 18.318 3.895 1.00 85.44 270 PRO A C 1
ATOM 2182 O O . PRO A 1 270 ? -17.588 19.311 3.219 1.00 85.44 270 PRO A O 1
ATOM 2185 N N . TYR A 1 271 ? -16.897 17.188 3.357 1.00 83.56 271 TYR A N 1
ATOM 2186 C CA . TYR A 1 271 ? -16.589 16.978 1.943 1.00 83.56 271 TYR A CA 1
ATOM 2187 C C . TYR A 1 271 ? -17.754 16.369 1.141 1.00 83.56 271 TYR A C 1
ATOM 2189 O O . TYR A 1 271 ? -17.555 15.950 0.003 1.00 83.56 271 TYR A O 1
ATOM 2197 N N . CYS A 1 272 ? -18.950 16.268 1.729 1.00 86.00 272 CYS A N 1
ATOM 2198 C CA . CYS A 1 272 ? -20.142 15.728 1.076 1.00 86.00 272 CYS A CA 1
ATOM 2199 C C . CYS A 1 272 ? -21.190 16.813 0.841 1.00 86.00 272 CYS A C 1
ATOM 2201 O O . CYS A 1 272 ? -21.345 17.760 1.610 1.00 86.00 272 CYS A O 1
ATOM 2203 N N . THR A 1 273 ? -21.974 16.618 -0.205 1.00 89.69 273 THR A N 1
ATOM 2204 C CA . THR A 1 273 ? -23.134 17.421 -0.567 1.00 89.69 273 THR A CA 1
ATOM 2205 C C . THR A 1 273 ? -24.426 16.672 -0.243 1.00 89.69 273 THR A C 1
ATOM 2207 O O . THR A 1 273 ? -24.438 15.461 -0.028 1.00 89.69 273 THR A O 1
ATOM 2210 N N . LYS A 1 274 ? -25.560 17.381 -0.214 1.00 89.00 274 LYS A N 1
ATOM 2211 C CA . LYS A 1 274 ? -26.870 16.737 0.001 1.00 89.00 274 LYS A CA 1
ATOM 2212 C C . LYS A 1 274 ? -27.219 15.707 -1.075 1.00 89.00 274 LYS A C 1
ATOM 2214 O O . LYS A 1 274 ? -28.045 14.841 -0.808 1.00 89.00 274 LYS A O 1
ATOM 2219 N N . ASP A 1 275 ? -26.612 15.807 -2.253 1.00 88.25 275 ASP A N 1
ATOM 2220 C CA . ASP A 1 275 ? -26.816 14.861 -3.348 1.00 88.25 275 ASP A CA 1
ATOM 2221 C C . ASP A 1 275 ? -26.072 13.538 -3.133 1.00 88.25 275 ASP A C 1
ATOM 2223 O O . ASP A 1 275 ? -26.430 12.539 -3.747 1.00 88.25 275 ASP A O 1
ATOM 2227 N N . ASP A 1 276 ? -25.117 13.501 -2.198 1.00 85.88 276 ASP A N 1
ATOM 2228 C CA . ASP A 1 276 ? -24.439 12.275 -1.768 1.00 85.88 276 ASP A CA 1
ATOM 2229 C C . ASP A 1 276 ? -25.260 11.483 -0.728 1.00 85.88 276 ASP A C 1
ATOM 2231 O O . ASP A 1 276 ? -24.855 10.402 -0.292 1.00 85.88 276 ASP A O 1
ATOM 2235 N N . ILE A 1 277 ? -26.410 12.008 -0.281 1.00 86.00 277 ILE A N 1
ATOM 2236 C CA . ILE A 1 277 ? -27.350 11.303 0.604 1.00 86.00 277 ILE A CA 1
ATOM 2237 C C . ILE A 1 277 ? -28.278 10.441 -0.260 1.00 86.00 277 ILE A C 1
ATOM 2239 O O . ILE A 1 277 ? -28.891 10.979 -1.184 1.00 86.00 277 ILE A O 1
ATOM 2243 N N . PRO A 1 278 ? -28.437 9.133 0.035 1.00 83.50 278 PRO A N 1
ATOM 2244 C CA . PRO A 1 278 ? -29.348 8.286 -0.726 1.00 83.50 278 PRO A CA 1
ATOM 2245 C C . PRO A 1 278 ? -30.772 8.840 -0.665 1.00 83.50 278 PRO A C 1
ATOM 2247 O O . PRO A 1 278 ? -31.191 9.397 0.355 1.00 83.50 278 PRO A O 1
ATOM 2250 N N . ASP A 1 279 ? -31.522 8.685 -1.753 1.00 85.94 279 ASP A N 1
ATOM 2251 C CA . ASP A 1 279 ? -32.845 9.296 -1.914 1.00 85.94 279 ASP A CA 1
ATOM 2252 C C . ASP A 1 279 ? -33.807 8.912 -0.783 1.00 85.94 279 ASP A C 1
ATOM 2254 O O . ASP A 1 279 ? -34.583 9.747 -0.313 1.00 85.94 279 ASP A O 1
ATOM 2258 N N . GLU A 1 280 ? -33.691 7.687 -0.266 1.00 84.19 280 GLU A N 1
ATOM 2259 C CA . GLU A 1 280 ? -34.463 7.186 0.870 1.00 84.19 280 GLU A CA 1
ATOM 2260 C C . GLU A 1 280 ? -34.180 7.948 2.176 1.00 84.19 280 GLU A C 1
ATOM 2262 O O . GLU A 1 280 ? -35.058 8.053 3.031 1.00 84.19 280 GLU A O 1
ATOM 2267 N N . ALA A 1 281 ? -32.973 8.492 2.340 1.00 86.75 281 ALA A N 1
ATOM 2268 C CA . ALA A 1 281 ? -32.530 9.212 3.533 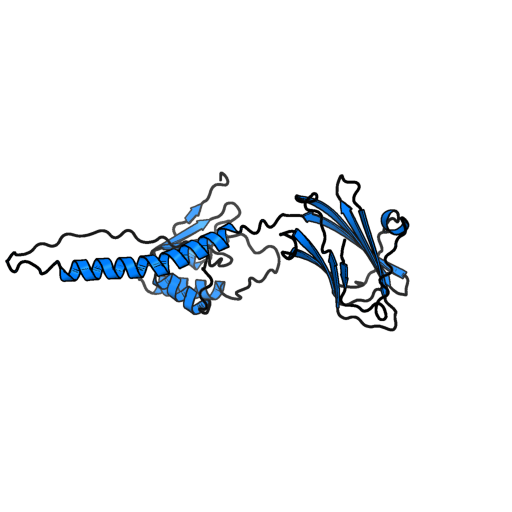1.00 86.75 281 ALA A CA 1
ATOM 2269 C C . ALA A 1 281 ? -32.512 10.743 3.357 1.00 86.75 281 ALA A C 1
ATOM 2271 O O . ALA A 1 281 ? -32.245 11.475 4.313 1.00 86.75 281 ALA A O 1
ATOM 2272 N N . ARG A 1 282 ? -32.805 11.248 2.152 1.00 88.38 282 ARG A N 1
ATOM 2273 C CA . ARG A 1 282 ? -32.710 12.676 1.799 1.00 88.38 282 ARG A CA 1
ATOM 2274 C C . ARG A 1 282 ? -33.682 13.561 2.594 1.00 88.38 282 ARG A C 1
ATOM 2276 O O . ARG A 1 282 ? -33.388 14.726 2.848 1.00 88.38 282 ARG A O 1
ATOM 2283 N N . ASN A 1 283 ? -34.810 12.992 3.025 1.00 88.06 283 ASN A N 1
ATOM 2284 C CA . ASN A 1 283 ? -35.832 13.674 3.830 1.00 88.06 283 ASN A CA 1
ATOM 2285 C C . ASN A 1 283 ? -35.601 13.571 5.348 1.00 88.06 283 ASN A C 1
ATOM 2287 O O . ASN A 1 283 ? -36.393 14.105 6.127 1.00 88.06 283 ASN A O 1
ATOM 2291 N N . LEU A 1 284 ? -34.554 12.869 5.790 1.00 89.38 284 LEU A N 1
ATOM 2292 C CA . LEU A 1 284 ? -34.232 12.769 7.209 1.00 89.38 284 LEU A CA 1
ATOM 2293 C C . LEU A 1 284 ? -33.682 14.092 7.743 1.00 89.38 284 LEU A C 1
ATOM 2295 O O . LEU A 1 284 ? -33.166 14.935 7.009 1.00 89.38 284 LEU A O 1
ATOM 2299 N N . ARG A 1 285 ? -33.745 14.261 9.067 1.00 93.44 285 ARG A N 1
ATOM 2300 C CA . ARG A 1 285 ? -33.057 15.371 9.725 1.00 93.44 285 ARG A CA 1
ATOM 2301 C C . ARG A 1 285 ? -31.552 15.206 9.528 1.00 93.44 285 ARG A C 1
ATOM 2303 O O . ARG A 1 285 ? -30.984 14.230 10.009 1.00 93.44 285 ARG A O 1
ATOM 2310 N N . THR A 1 286 ? -30.924 16.170 8.864 1.00 92.88 286 THR A N 1
ATOM 2311 C CA . THR A 1 286 ? -29.486 16.138 8.573 1.00 92.88 286 THR A CA 1
ATOM 2312 C C . THR A 1 286 ? -28.703 17.017 9.541 1.00 92.88 286 THR A C 1
ATOM 2314 O O . THR A 1 286 ? -29.062 18.175 9.756 1.00 92.88 286 THR A O 1
ATOM 2317 N N . PHE A 1 287 ? -27.612 16.485 10.086 1.00 92.25 287 PHE A N 1
ATOM 2318 C CA . PHE A 1 287 ? -26.620 17.233 10.856 1.00 92.25 287 PHE A CA 1
ATOM 2319 C C . PHE A 1 287 ? -25.346 17.394 10.031 1.00 92.25 287 PHE A C 1
ATOM 2321 O O . PHE A 1 287 ? -24.858 16.431 9.450 1.00 92.25 287 PHE A O 1
ATOM 2328 N N . THR A 1 288 ? -24.803 18.603 9.969 1.00 89.62 288 THR A N 1
ATOM 2329 C CA . THR A 1 288 ? -23.543 18.888 9.274 1.00 89.62 288 THR A CA 1
ATOM 2330 C C . THR A 1 288 ? -22.413 18.940 10.289 1.00 89.62 288 THR A C 1
ATOM 2332 O O . THR A 1 288 ? -22.499 19.694 11.260 1.00 89.62 288 THR A O 1
ATOM 2335 N N . THR A 1 289 ? -21.358 18.159 10.079 1.00 83.31 289 THR A N 1
ATOM 2336 C CA . THR A 1 289 ? -20.123 18.297 10.860 1.00 83.31 289 THR A CA 1
ATOM 2337 C C . THR A 1 289 ? -19.279 19.416 10.257 1.00 83.31 289 THR A C 1
ATOM 2339 O O . THR A 1 289 ? -19.007 19.383 9.061 1.00 83.31 289 THR A O 1
ATOM 2342 N N . ASP A 1 290 ? -18.896 20.405 11.063 1.00 77.88 290 ASP A N 1
ATOM 2343 C CA . ASP A 1 290 ? -18.005 21.502 10.656 1.00 77.88 290 ASP A CA 1
ATOM 2344 C C . ASP A 1 290 ? -16.537 21.023 10.740 1.00 77.88 290 ASP A C 1
ATOM 2346 O O . ASP A 1 290 ? -16.216 20.241 11.636 1.00 77.88 290 ASP A O 1
ATOM 2350 N N . GLU A 1 291 ? -15.639 21.478 9.856 1.00 56.00 291 GLU A N 1
ATOM 2351 C CA . GLU A 1 291 ? -14.227 21.016 9.740 1.00 56.00 291 GLU A CA 1
ATOM 2352 C C . GLU A 1 291 ? -13.322 21.355 10.949 1.00 56.00 291 GLU A C 1
ATOM 2354 O O . GLU A 1 291 ? -12.099 21.296 10.867 1.00 56.00 291 GLU A O 1
ATOM 2359 N N . ARG A 1 292 ? -13.895 21.742 12.092 1.00 46.69 292 ARG A N 1
ATOM 2360 C CA . ARG A 1 292 ? -13.166 22.239 13.270 1.00 46.69 292 ARG A CA 1
ATOM 2361 C C . ARG A 1 292 ? -12.996 21.190 14.375 1.00 46.69 292 ARG A C 1
ATOM 2363 O O . ARG A 1 292 ? -13.173 21.520 15.547 1.00 46.69 292 ARG A O 1
ATOM 2370 N N . PHE A 1 293 ? -12.643 19.959 14.006 1.00 42.97 293 PHE A N 1
ATOM 2371 C CA . PHE A 1 293 ? -12.225 18.904 14.938 1.00 42.97 293 PHE A CA 1
ATOM 2372 C C . PHE A 1 293 ? -10.846 18.360 14.581 1.00 42.97 293 PHE A C 1
ATOM 2374 O O . PHE A 1 293 ? -10.614 18.098 13.381 1.00 42.97 293 PHE A O 1
#

Foldseek 3Di:
DDKDKPDDCVQKVFPAPPDPCLVPDDDDAFDDPDDQWDWDKDWDFDPPPHTDIKIKIKTAPHQFQKKKKKKDWDVDPDIDITMMGGDPVHDDGMMIMIPPDDDPVCEQIKIKIKMWTAHPVRRIHIDIDIDTRHDPPPPCVVVVVVVCVVCCCVPVVVVVVVVVVVVVVVPPDDPDDDDDDDDDDDDDDDADEFEDPPTPPPDPPDVDDPLVVVVVCQVRHQEYEYEFDDDDPDPDDPPDPCVNVSVVVVLVVVVVVPDPDNQYAYEYEPPDDLVSGPPSRSPHHYDYDDPPD